Protein AF-Q5DFQ7-F1 (afdb_monomer_lite)

Sequence (200 aa):
MVFKTLPKSYRRILLFSERNITTTEPKKLKENTRSYSNYISNPLSCPDYFGLKSLVSVTDLFQARVHMGHRSVLRNDYMKPYIFGCRQGIDIIDLDQTCSLLFDALNFTAHIAYRQGIILFVYQNKQMLPLVERTAENVGEYSYCRKWEGGVFTNSSDVFHDSVRLPDLVLLLSTCNSISRPHSAVRDAAKMLIPTVGCS

Organism: Schistosoma japonicum (NCBI:txid6182)

Radius of gyration: 21.2 Å; chains: 1; bounding box: 64×46×56 Å

Secondary structure (DSSP, 8-state):
-------GGG--SS----------PPP-PPP------S----GGGSTTSS-GGGG--HHHHHHTTTTEEEEGGG--GGGGGGEEEEETTEEEE-HHHHHHHHHHHHHHHHHHHHTT--EEEE---TTTHHHHHHHHHHHT-EEE-S---TTTTTTHHHHHSS--PPPSEEEES-SB-TTSSBPHHHHHHHHTT--EEE--

InterPro domains:
  IPR001865 Small ribosomal subunit protein uS2 [PF00318] (61-162)
  IPR001865 Small ribosomal subunit protein uS2 [PR00395] (58-76)
  IPR001865 Small ribosomal subunit protein uS2 [PR00395] (89-98)
  IPR001865 Small ribosomal subunit protein uS2 [PR00395] (139-156)
  IPR001865 Small ribosomal subunit protein uS2 [PR00395] (188-199)
  IPR001865 Small ribosomal subunit protein uS2 [cd01425] (61-199)
  IPR005706 Small ribosomal subunit protein uS2, bacteria/mitochondria/plastid [PTHR12534] (40-199)
  IPR005706 Small ribosomal subunit protein uS2, bacteria/mitochondria/plastid [TIGR01011] (56-169)
  IPR018130 Small ribosomal subunit protein uS2, conserved site [PS00962] (58-69)
  IPR023591 Small ribosomal subunit protein uS2, flavodoxin-like domain superfamily [SSF52313] (59-199)

Foldseek 3Di:
DDDPDDDPPPPPPPPPPDDDDPDPDDDDDDDDDDDDDDDPPPCVVDLCSPVCLVVDDLVVCVVVVVQWAAFPVPDDPVCVVQWPQDDPRTTGGDSVVVSVLVSVLVSVVVVCVVVVFAEEEEAADPVCLVVSCVVCVVVVHHYDHHQDDPCVQVPVCVVVVDDDDDGLEYEYADQAHPVRDGRCCVVSCVVVVRYYDYDD

Structure (mmCIF, N/CA/C/O backbone):
data_AF-Q5DFQ7-F1
#
_entry.id   AF-Q5DFQ7-F1
#
loop_
_atom_site.group_PDB
_atom_site.id
_atom_site.type_symbol
_atom_site.label_atom_id
_atom_site.label_alt_id
_atom_site.label_comp_id
_atom_site.label_asym_id
_atom_site.label_entity_id
_atom_site.label_seq_id
_atom_site.pdbx_PDB_ins_code
_atom_site.Cartn_x
_atom_site.Cartn_y
_atom_site.Cartn_z
_atom_site.occupancy
_atom_site.B_iso_or_equiv
_atom_site.auth_seq_id
_atom_site.auth_comp_id
_atom_site.auth_asym_id
_atom_site.auth_atom_id
_atom_site.pdbx_PDB_model_num
ATOM 1 N N . MET A 1 1 ? 42.397 -9.994 -23.962 1.00 41.50 1 MET A N 1
ATOM 2 C CA . MET A 1 1 ? 43.260 -10.032 -22.759 1.00 41.50 1 MET A CA 1
ATOM 3 C C . MET A 1 1 ? 43.174 -8.655 -22.118 1.00 41.50 1 MET A C 1
ATOM 5 O O . MET A 1 1 ? 43.162 -7.694 -22.868 1.00 41.50 1 MET A O 1
ATOM 9 N N . VAL A 1 2 ? 43.073 -8.590 -20.785 1.00 33.75 2 VAL A N 1
ATOM 10 C CA . VAL A 1 2 ? 42.706 -7.423 -19.945 1.00 33.75 2 VAL A CA 1
ATOM 11 C C . VAL A 1 2 ? 41.195 -7.210 -19.809 1.00 33.75 2 VAL A C 1
ATOM 13 O O . VAL A 1 2 ? 40.537 -6.767 -20.732 1.00 33.75 2 VAL A O 1
ATOM 16 N N . PHE A 1 3 ? 40.671 -7.674 -18.670 1.00 25.91 3 PHE A N 1
ATOM 17 C CA . PHE A 1 3 ? 39.680 -7.054 -17.766 1.00 25.91 3 PHE A CA 1
ATOM 18 C C . PHE A 1 3 ? 39.175 -8.146 -16.804 1.00 25.91 3 PHE A C 1
ATOM 20 O O . PHE A 1 3 ? 38.016 -8.553 -16.788 1.00 25.91 3 PHE A O 1
ATOM 27 N N . LYS A 1 4 ? 40.110 -8.679 -16.006 1.00 35.38 4 LYS A N 1
ATOM 28 C CA . LYS A 1 4 ? 39.815 -9.389 -14.759 1.00 35.38 4 LYS A CA 1
ATOM 29 C C . LYS A 1 4 ? 39.925 -8.351 -13.645 1.00 35.38 4 LYS A C 1
ATOM 31 O O . LYS A 1 4 ? 41.043 -8.141 -13.205 1.00 35.38 4 LYS A O 1
ATOM 36 N N . THR A 1 5 ? 38.806 -7.732 -13.254 1.00 44.38 5 THR A N 1
ATOM 37 C CA . THR A 1 5 ? 38.516 -7.173 -11.907 1.00 44.38 5 THR A CA 1
ATOM 38 C C . THR A 1 5 ? 37.257 -6.298 -11.952 1.00 44.38 5 THR A C 1
ATOM 40 O O . THR A 1 5 ? 37.329 -5.077 -11.984 1.00 44.38 5 THR A O 1
ATOM 43 N N . LEU A 1 6 ? 36.079 -6.926 -11.914 1.00 36.81 6 LEU A N 1
ATOM 44 C CA . LEU A 1 6 ? 34.834 -6.266 -11.503 1.00 36.81 6 LEU A CA 1
ATOM 45 C C . LEU A 1 6 ? 34.060 -7.209 -10.557 1.00 36.81 6 LEU A C 1
ATOM 47 O O . LEU A 1 6 ? 34.109 -8.429 -10.756 1.00 36.81 6 LEU A O 1
ATOM 51 N N . PRO A 1 7 ? 33.412 -6.687 -9.497 1.00 36.59 7 PRO A N 1
ATOM 52 C CA . PRO A 1 7 ? 32.773 -7.494 -8.455 1.00 36.59 7 PRO A CA 1
ATOM 53 C C . PRO A 1 7 ? 31.583 -8.319 -8.978 1.00 36.59 7 PRO A C 1
ATOM 55 O O . PRO A 1 7 ? 30.886 -7.936 -9.914 1.00 36.59 7 PRO A O 1
ATOM 58 N N . LYS A 1 8 ? 31.353 -9.480 -8.344 1.00 35.38 8 LYS A N 1
ATOM 59 C CA . LYS A 1 8 ? 30.435 -10.571 -8.749 1.00 35.38 8 LYS A CA 1
ATOM 60 C C . LYS A 1 8 ? 28.936 -10.213 -8.854 1.00 35.38 8 LYS A C 1
ATOM 62 O O . LYS A 1 8 ? 28.150 -11.090 -9.196 1.00 35.38 8 LYS A O 1
ATOM 67 N N . SER A 1 9 ? 28.522 -8.976 -8.592 1.00 42.00 9 SER A N 1
ATOM 68 C CA . SER A 1 9 ? 27.110 -8.576 -8.478 1.00 42.00 9 SER A CA 1
ATOM 69 C C . SER A 1 9 ? 26.376 -8.342 -9.806 1.00 42.00 9 SER A C 1
ATOM 71 O O . SER A 1 9 ? 25.158 -8.235 -9.793 1.00 42.00 9 SER A O 1
ATOM 73 N N . TYR A 1 10 ? 27.068 -8.313 -10.950 1.00 37.38 10 TYR A N 1
ATOM 74 C CA . TYR A 1 10 ? 26.463 -7.934 -12.243 1.00 37.38 10 TYR A CA 1
ATOM 75 C C . TYR A 1 10 ? 26.401 -9.048 -13.301 1.00 37.38 10 TYR A C 1
ATOM 77 O O . TYR A 1 10 ? 26.148 -8.789 -14.474 1.00 37.38 10 TYR A O 1
ATOM 85 N N . ARG A 1 11 ? 26.620 -10.316 -12.928 1.00 31.89 11 ARG A N 1
ATOM 86 C CA . ARG A 1 11 ? 26.804 -11.409 -13.906 1.00 31.89 11 ARG A CA 1
ATOM 87 C C . ARG A 1 11 ? 25.592 -12.310 -14.158 1.00 31.89 11 ARG A C 1
ATOM 89 O O . ARG A 1 11 ? 25.765 -13.441 -14.601 1.00 31.89 11 ARG A O 1
ATOM 96 N N . ARG A 1 12 ? 24.372 -11.825 -13.925 1.00 33.41 12 ARG A N 1
ATOM 97 C CA . ARG A 1 12 ? 23.140 -12.597 -14.167 1.00 33.41 12 ARG A CA 1
ATOM 98 C C . ARG A 1 12 ? 22.101 -11.791 -14.952 1.00 33.41 12 ARG A C 1
ATOM 100 O O . ARG A 1 12 ? 20.959 -11.692 -14.543 1.00 33.41 12 ARG A O 1
ATOM 107 N N . ILE A 1 13 ? 22.520 -11.187 -16.065 1.00 36.19 13 ILE A N 1
ATOM 108 C CA . ILE A 1 13 ? 21.630 -10.419 -16.960 1.00 36.19 13 ILE A CA 1
ATOM 109 C C . ILE A 1 13 ? 21.391 -11.138 -18.307 1.00 36.19 13 ILE A C 1
ATOM 111 O O . ILE A 1 13 ? 20.498 -10.758 -19.046 1.00 36.19 13 ILE A O 1
ATOM 115 N N . LEU A 1 14 ? 22.098 -12.234 -18.625 1.00 28.64 14 LEU A N 1
ATOM 116 C CA . LEU A 1 14 ? 22.001 -12.877 -19.955 1.00 28.64 14 LEU A CA 1
ATOM 117 C C . LEU A 1 14 ? 21.742 -14.394 -19.959 1.00 28.64 14 LEU A C 1
ATOM 119 O O . LEU A 1 14 ? 21.973 -15.053 -20.965 1.00 28.64 14 LEU A O 1
ATOM 123 N N . LEU A 1 15 ? 21.234 -14.968 -18.866 1.00 29.08 15 LEU A N 1
ATOM 124 C CA . LEU A 1 15 ? 20.858 -16.391 -18.805 1.00 29.08 15 LEU A CA 1
ATOM 125 C C . LEU A 1 15 ? 19.541 -16.579 -18.035 1.00 29.08 15 LEU A C 1
ATOM 127 O O . LEU A 1 15 ? 19.488 -17.288 -17.036 1.00 29.08 15 LEU A O 1
ATOM 131 N N . PHE A 1 16 ? 18.477 -15.907 -18.479 1.00 30.91 16 PHE A N 1
ATOM 132 C CA . PHE A 1 16 ? 17.113 -16.094 -17.961 1.00 30.91 16 PHE A CA 1
ATOM 133 C C . PHE A 1 16 ? 16.174 -16.581 -19.077 1.00 30.91 16 PHE A C 1
ATOM 135 O O . PHE A 1 16 ? 15.081 -16.061 -19.274 1.00 30.91 16 PHE A O 1
ATOM 142 N N . SER A 1 17 ? 16.647 -17.550 -19.868 1.00 32.31 17 SER A N 1
ATOM 143 C CA . SER A 1 17 ? 15.879 -18.147 -20.970 1.00 32.31 17 SER A CA 1
ATOM 144 C C . SER A 1 17 ? 15.179 -19.456 -20.599 1.00 32.31 17 SER A C 1
ATOM 146 O O . SER A 1 17 ? 14.447 -19.985 -21.426 1.00 32.31 17 SER A O 1
ATOM 148 N N . GLU A 1 18 ? 15.337 -19.992 -19.387 1.00 27.50 18 GLU A N 1
ATOM 149 C CA . GLU A 1 18 ? 14.677 -21.249 -19.016 1.00 27.50 18 GLU A CA 1
ATOM 150 C C . GLU A 1 18 ? 14.055 -21.136 -17.625 1.00 27.50 18 GLU A C 1
ATOM 152 O O . GLU A 1 18 ? 14.688 -21.303 -16.583 1.00 27.50 18 GLU A O 1
ATOM 157 N N . ARG A 1 19 ? 12.771 -20.772 -17.645 1.00 31.45 19 ARG A N 1
ATOM 158 C CA . ARG A 1 19 ? 11.852 -20.827 -16.513 1.00 31.45 19 ARG A CA 1
ATOM 159 C C . ARG A 1 19 ? 11.596 -22.295 -16.173 1.00 31.45 19 ARG A C 1
ATOM 161 O O . ARG A 1 19 ? 11.070 -23.012 -17.012 1.00 31.45 19 ARG A O 1
ATOM 168 N N . ASN A 1 20 ? 11.846 -22.692 -14.929 1.00 25.83 20 ASN A N 1
ATOM 169 C CA . ASN A 1 20 ? 11.187 -23.845 -14.315 1.00 25.83 20 ASN A CA 1
ATOM 170 C C . ASN A 1 20 ? 10.359 -23.338 -13.134 1.00 25.83 20 ASN A C 1
ATOM 172 O O . ASN A 1 20 ? 10.798 -23.349 -11.988 1.00 25.83 20 ASN A O 1
ATOM 176 N N . ILE A 1 21 ? 9.161 -22.843 -13.444 1.00 33.56 21 ILE A N 1
ATOM 177 C CA . ILE A 1 21 ? 8.104 -22.661 -12.453 1.00 33.56 21 ILE A CA 1
ATOM 178 C C . ILE A 1 21 ? 7.491 -24.047 -12.275 1.00 33.56 21 ILE A C 1
ATOM 180 O O . ILE A 1 21 ? 6.835 -24.557 -13.180 1.00 33.56 21 ILE A O 1
ATOM 184 N N . THR A 1 22 ? 7.727 -24.681 -11.131 1.00 27.05 22 THR A N 1
ATOM 185 C CA . THR A 1 22 ? 6.950 -25.848 -10.711 1.00 27.05 22 THR A CA 1
ATOM 186 C C . THR A 1 22 ? 5.541 -25.372 -10.382 1.00 27.05 22 THR A C 1
ATOM 188 O O . THR A 1 22 ? 5.243 -24.992 -9.250 1.00 27.05 22 THR A O 1
ATOM 191 N N . THR A 1 23 ? 4.688 -25.323 -11.401 1.00 28.64 23 THR A N 1
ATOM 192 C CA . THR A 1 23 ? 3.248 -25.139 -11.260 1.00 28.64 23 THR A CA 1
ATOM 193 C C . THR A 1 23 ? 2.708 -26.324 -10.467 1.00 28.64 23 THR A C 1
ATOM 195 O O . THR A 1 23 ? 2.738 -27.459 -10.935 1.00 28.64 23 THR A O 1
ATOM 198 N N . THR A 1 24 ? 2.226 -26.082 -9.252 1.00 30.14 24 THR A N 1
ATOM 199 C CA . THR A 1 24 ? 1.291 -27.001 -8.607 1.00 30.14 24 THR A CA 1
ATOM 200 C C . THR A 1 24 ? 0.063 -27.093 -9.508 1.00 30.14 24 THR A C 1
ATOM 202 O O . THR A 1 24 ? -0.612 -26.094 -9.750 1.00 30.14 24 THR A O 1
ATOM 205 N N . GLU A 1 25 ? -0.177 -28.271 -10.084 1.00 26.91 25 GLU A N 1
ATOM 206 C CA . GLU A 1 25 ? -1.275 -28.469 -11.028 1.00 26.91 25 GLU A CA 1
ATOM 207 C C . GLU A 1 25 ? -2.623 -28.066 -10.402 1.00 26.91 25 GLU A C 1
ATOM 209 O O . GLU A 1 25 ? -2.941 -28.497 -9.285 1.00 26.91 25 GLU A O 1
ATOM 214 N N . PRO A 1 26 ? -3.456 -27.271 -11.096 1.00 31.09 26 PRO A N 1
ATOM 215 C CA . PRO A 1 26 ? -4.802 -26.998 -10.628 1.00 31.09 26 PRO A CA 1
ATOM 216 C C . PRO A 1 26 ? -5.633 -28.284 -10.722 1.00 31.09 26 PRO A C 1
ATOM 218 O O . PRO A 1 26 ? -5.725 -28.919 -11.774 1.00 31.09 26 PRO A O 1
ATOM 221 N N . LYS A 1 27 ? -6.264 -28.676 -9.607 1.00 33.97 27 LYS A N 1
ATOM 222 C CA . LYS A 1 27 ? -7.225 -29.789 -9.560 1.00 33.97 27 LYS A CA 1
ATOM 223 C C . LYS A 1 27 ? -8.312 -29.566 -10.621 1.00 33.97 27 LYS A C 1
ATOM 225 O O . LYS A 1 27 ? -9.062 -28.596 -10.539 1.00 33.97 27 LYS A O 1
ATOM 230 N N . LYS A 1 28 ? -8.398 -30.476 -11.599 1.00 30.25 28 LYS A N 1
ATOM 231 C CA . LYS A 1 28 ? -9.388 -30.461 -12.691 1.00 30.25 28 LYS A CA 1
ATOM 232 C C . LYS A 1 28 ? -10.821 -30.382 -12.149 1.00 30.25 28 LYS A C 1
ATOM 234 O O . LYS A 1 28 ? -11.351 -31.366 -11.632 1.00 30.25 28 LYS A O 1
ATOM 239 N N . LEU A 1 29 ? -11.464 -29.229 -12.321 1.00 37.81 29 LEU A N 1
ATOM 240 C CA . LEU A 1 29 ? -12.921 -29.106 -12.294 1.00 37.81 29 LEU A CA 1
ATOM 241 C C . LEU A 1 29 ? -13.466 -29.670 -13.613 1.00 37.81 29 LEU A C 1
ATOM 243 O O . LEU A 1 29 ? -12.958 -29.351 -14.685 1.00 37.81 29 LEU A O 1
ATOM 247 N N . LYS A 1 30 ? -14.453 -30.567 -13.519 1.00 36.59 30 LYS A N 1
ATOM 248 C CA . LYS A 1 30 ? -15.028 -31.290 -14.661 1.00 36.59 30 LYS A CA 1
ATOM 249 C C . LYS A 1 30 ? -15.626 -30.321 -15.686 1.00 36.59 30 LYS A C 1
ATOM 251 O O . LYS A 1 30 ? -16.441 -29.470 -15.341 1.00 36.59 30 LYS A O 1
ATOM 256 N N . GLU A 1 31 ? -15.218 -30.506 -16.936 1.00 40.81 31 GLU A N 1
ATOM 257 C CA . GLU A 1 31 ? -15.659 -29.764 -18.113 1.00 40.81 31 GLU A CA 1
ATOM 258 C C . GLU A 1 31 ? -17.161 -29.944 -18.351 1.00 40.81 31 GLU A C 1
ATOM 260 O O . GLU A 1 31 ? -17.652 -31.061 -18.509 1.00 40.81 31 GLU A O 1
ATOM 265 N N . ASN A 1 32 ? -17.882 -28.826 -18.418 1.00 35.09 32 ASN A N 1
ATOM 266 C CA . ASN A 1 32 ? -19.187 -28.762 -19.057 1.00 35.09 32 ASN A CA 1
ATOM 267 C C . ASN A 1 32 ? -19.034 -27.856 -20.280 1.00 35.09 32 ASN A C 1
ATOM 269 O O . ASN A 1 32 ? -19.073 -26.628 -20.187 1.00 35.09 32 ASN A O 1
ATOM 273 N N . THR A 1 33 ? -18.786 -28.481 -21.426 1.00 45.66 33 THR A N 1
ATOM 274 C CA . THR A 1 33 ? -18.570 -27.835 -22.718 1.00 45.66 33 THR A CA 1
ATOM 275 C C . THR A 1 33 ? -19.882 -27.227 -23.212 1.00 45.66 33 THR A C 1
ATOM 277 O O . THR A 1 33 ? -20.660 -27.860 -23.921 1.00 45.66 33 THR A O 1
ATOM 280 N N . ARG A 1 34 ? -20.148 -25.976 -22.830 1.00 39.16 34 ARG A N 1
ATOM 281 C CA . ARG A 1 34 ? -21.017 -25.073 -23.591 1.00 39.16 34 ARG A CA 1
ATOM 282 C C . ARG A 1 34 ? -20.118 -24.033 -24.245 1.00 39.16 34 ARG A C 1
ATOM 284 O O . ARG A 1 34 ? -19.377 -23.323 -23.579 1.00 39.16 34 ARG A O 1
ATOM 291 N N . SER A 1 35 ? -20.153 -24.029 -25.567 1.00 44.34 35 SER A N 1
ATOM 292 C CA . SER A 1 35 ? -19.466 -23.131 -26.490 1.00 44.34 35 SER A CA 1
ATOM 293 C C . SER A 1 35 ? -19.474 -21.659 -26.044 1.00 44.34 35 SER A C 1
ATOM 295 O O . SER A 1 35 ? -20.492 -20.984 -26.174 1.00 44.34 35 SER A O 1
ATOM 297 N N . TYR A 1 36 ? -18.320 -21.157 -25.597 1.00 43.31 36 TYR A N 1
ATOM 298 C CA . TYR A 1 36 ? -18.001 -19.728 -25.480 1.00 43.31 36 TYR A CA 1
ATOM 299 C C . TYR A 1 36 ? -16.682 -19.443 -26.205 1.00 43.31 36 TYR A C 1
ATOM 301 O O . TYR A 1 36 ? -15.697 -19.009 -25.617 1.00 43.31 36 TYR A O 1
ATOM 309 N N . SER A 1 37 ? -16.628 -19.703 -27.507 1.00 44.28 37 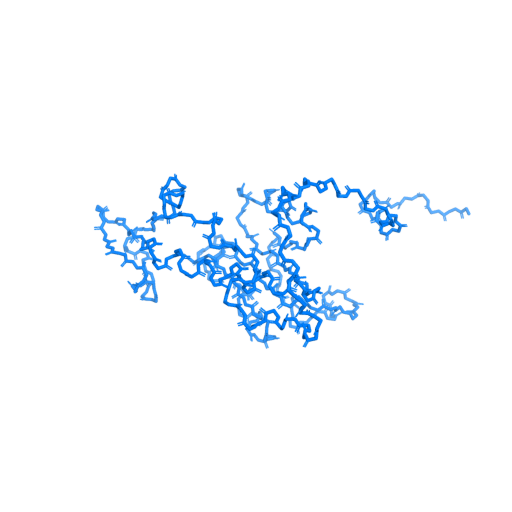SER A N 1
ATOM 310 C CA . SER A 1 37 ? -15.723 -18.916 -28.339 1.00 44.28 37 SER A CA 1
ATOM 311 C C . SER A 1 37 ? -16.353 -17.533 -28.505 1.00 44.28 37 SER A C 1
ATOM 313 O O . SER A 1 37 ? -17.507 -17.457 -28.927 1.00 44.28 37 SER A O 1
ATOM 315 N N . ASN A 1 38 ? -15.569 -16.481 -28.240 1.00 44.94 38 ASN A N 1
ATOM 316 C CA . ASN A 1 38 ? -15.751 -15.093 -28.704 1.00 44.94 38 ASN A CA 1
ATOM 317 C C . ASN A 1 38 ? -16.208 -14.062 -27.663 1.00 44.94 38 ASN A C 1
ATOM 319 O O . ASN A 1 38 ? -17.181 -13.369 -27.899 1.00 44.94 38 ASN A O 1
ATOM 323 N N . TYR A 1 39 ? -15.458 -13.903 -26.571 1.00 46.47 39 TYR A N 1
ATOM 324 C CA . TYR A 1 39 ? -14.840 -12.623 -26.194 1.00 46.47 39 TYR A CA 1
ATOM 325 C C . TYR A 1 39 ? -13.578 -12.974 -25.405 1.00 46.47 39 TYR A C 1
ATOM 327 O O . TYR A 1 39 ? -13.609 -13.854 -24.548 1.00 46.47 39 TYR A O 1
ATOM 335 N N . ILE A 1 40 ? -12.463 -12.298 -25.672 1.00 49.31 40 ILE A N 1
ATOM 336 C CA . ILE A 1 40 ? -11.423 -12.128 -24.653 1.00 49.31 40 ILE A CA 1
ATOM 337 C C . ILE A 1 40 ? -12.182 -11.571 -23.447 1.00 49.31 40 ILE A C 1
ATOM 339 O O . ILE A 1 40 ? -12.691 -10.455 -23.541 1.00 49.31 40 ILE A O 1
ATOM 343 N N . SER A 1 41 ? -12.390 -12.343 -22.378 1.00 66.69 41 SER A N 1
ATOM 344 C CA . SER A 1 41 ? -13.090 -11.817 -21.207 1.00 66.69 41 SER A CA 1
ATOM 345 C C . SER A 1 41 ? -12.251 -10.655 -20.695 1.00 66.69 41 SER A C 1
ATOM 347 O O . SER A 1 41 ? -11.149 -10.874 -20.193 1.00 66.69 41 SER A O 1
ATOM 349 N N . ASN A 1 42 ? -12.711 -9.421 -20.920 1.00 80.94 42 ASN A N 1
ATOM 350 C CA . ASN A 1 42 ? -12.010 -8.232 -20.463 1.00 80.94 42 ASN A CA 1
ATOM 351 C C . ASN A 1 42 ? -11.785 -8.412 -18.953 1.00 80.94 42 ASN A C 1
ATOM 353 O O . ASN A 1 42 ? -12.780 -8.519 -18.233 1.00 80.94 42 ASN A O 1
ATOM 357 N N . PRO A 1 43 ? -10.532 -8.473 -18.463 1.00 83.31 43 PRO A N 1
ATOM 358 C CA . PRO A 1 43 ? -10.262 -8.771 -17.057 1.00 83.31 43 PRO A CA 1
ATOM 359 C C . PRO A 1 43 ? -10.890 -7.732 -16.119 1.00 83.31 43 PRO A C 1
ATOM 361 O O . PRO A 1 43 ? -11.145 -8.031 -14.963 1.00 83.31 43 PRO A O 1
ATOM 364 N N . LEU A 1 44 ? -11.206 -6.536 -16.625 1.00 86.00 44 LEU A N 1
ATOM 365 C CA . LEU A 1 44 ? -11.888 -5.474 -15.883 1.00 86.00 44 LEU A CA 1
ATOM 366 C C . LEU A 1 44 ? -13.408 -5.670 -15.759 1.00 86.00 44 LEU A C 1
ATOM 368 O O . LEU A 1 44 ? -14.061 -4.930 -15.033 1.00 86.00 44 LEU A O 1
ATOM 372 N N . SER A 1 45 ? -13.995 -6.612 -16.501 1.00 87.94 45 SER A N 1
ATOM 373 C CA . SER A 1 45 ? -15.440 -6.864 -16.476 1.00 87.94 45 SER A CA 1
ATOM 374 C C . SER A 1 45 ? -15.879 -7.665 -15.249 1.00 87.94 45 SER A C 1
ATOM 376 O O . SER A 1 45 ? -17.072 -7.713 -14.951 1.00 87.94 45 SER A O 1
ATOM 378 N N . CYS A 1 46 ? -14.942 -8.324 -14.567 1.00 84.31 46 CYS A N 1
ATOM 379 C CA . CYS A 1 46 ? -15.197 -9.168 -13.409 1.00 84.31 46 CYS A CA 1
ATOM 380 C C . CYS A 1 46 ? -14.562 -8.516 -12.170 1.00 84.31 46 CYS A C 1
ATOM 382 O O . CYS A 1 46 ? -13.376 -8.201 -12.219 1.00 84.31 46 CYS A O 1
ATOM 384 N N . PRO A 1 47 ? -15.299 -8.329 -11.057 1.00 83.62 47 PRO A N 1
ATOM 385 C CA . PRO A 1 47 ? -14.758 -7.661 -9.870 1.00 83.62 47 PRO A CA 1
ATOM 386 C C . PRO A 1 47 ? -13.668 -8.476 -9.157 1.00 83.62 47 PRO A C 1
ATOM 388 O O . PRO A 1 47 ? -12.759 -7.892 -8.581 1.00 83.62 47 PRO A O 1
ATOM 391 N N . ASP A 1 48 ? -13.738 -9.810 -9.213 1.00 88.19 48 ASP A N 1
ATOM 392 C CA . ASP A 1 48 ? -12.724 -10.718 -8.662 1.00 88.19 48 ASP A CA 1
ATOM 393 C C . ASP A 1 48 ? -12.249 -11.697 -9.743 1.00 88.19 48 ASP A C 1
ATOM 395 O O . ASP A 1 48 ? -12.593 -12.878 -9.745 1.00 88.19 48 ASP A O 1
ATOM 399 N N . TYR A 1 49 ? -11.511 -11.182 -10.729 1.00 88.88 49 TYR A N 1
ATOM 400 C CA . TYR A 1 49 ? -11.009 -11.984 -11.851 1.00 88.88 49 TYR A CA 1
ATOM 401 C C . TYR A 1 49 ? -9.964 -13.027 -11.414 1.00 88.88 49 TYR A C 1
ATOM 403 O O . TYR A 1 49 ? -9.892 -14.114 -11.983 1.00 88.88 49 TYR A O 1
ATOM 411 N N . PHE A 1 50 ? -9.164 -12.709 -10.394 1.00 89.81 50 PHE A N 1
ATOM 412 C CA . PHE A 1 50 ? -8.054 -13.549 -9.938 1.00 89.81 50 PHE A CA 1
ATOM 413 C C . PHE A 1 50 ? -8.409 -14.454 -8.742 1.00 89.81 50 PHE A C 1
ATOM 415 O O . PHE A 1 50 ? -7.572 -15.253 -8.327 1.00 89.81 50 PHE A O 1
ATOM 422 N N . GLY A 1 51 ? -9.623 -14.351 -8.185 1.00 89.19 51 GLY A N 1
ATOM 423 C CA . GLY A 1 51 ? -10.056 -15.145 -7.028 1.00 89.19 51 GLY A CA 1
ATOM 424 C C . GLY A 1 51 ? -9.340 -14.763 -5.729 1.00 89.19 51 GLY A C 1
ATOM 425 O O . GLY A 1 51 ? -9.016 -15.627 -4.915 1.00 89.19 51 GLY A O 1
ATOM 426 N N . LEU A 1 52 ? -9.044 -13.476 -5.535 1.00 89.62 52 LEU A N 1
ATOM 427 C CA . LEU A 1 52 ? -8.226 -12.982 -4.420 1.00 89.62 52 LEU A CA 1
ATOM 428 C C . LEU A 1 52 ? -9.006 -12.918 -3.111 1.00 89.62 52 LEU A C 1
ATOM 430 O O . LEU A 1 52 ? -8.401 -12.907 -2.040 1.00 89.62 52 LEU A O 1
ATOM 434 N N . LYS A 1 53 ? -10.343 -12.906 -3.167 1.00 86.44 53 LYS A N 1
ATOM 435 C CA . LYS A 1 53 ? -11.179 -12.766 -1.970 1.00 86.44 53 LYS A CA 1
ATOM 436 C C . LYS A 1 53 ? -10.978 -13.904 -0.967 1.00 86.44 53 LYS A C 1
ATOM 438 O O . LYS A 1 53 ? -11.136 -13.693 0.228 1.00 86.44 53 LYS A O 1
ATOM 443 N N . SER A 1 54 ? -10.600 -15.097 -1.428 1.00 87.69 54 SER A N 1
ATOM 444 C CA . SER A 1 54 ? -10.311 -16.234 -0.547 1.00 87.69 54 SER A CA 1
ATOM 445 C C . SER A 1 54 ? -8.933 -16.184 0.120 1.00 87.69 54 SER A C 1
ATOM 447 O O . SER A 1 54 ? -8.675 -17.001 0.996 1.00 87.69 54 SER A O 1
ATOM 449 N N . LEU A 1 55 ? -8.036 -15.281 -0.297 1.00 89.06 55 LEU A N 1
ATOM 450 C CA . LEU A 1 55 ? -6.675 -15.196 0.251 1.00 89.06 55 LEU A CA 1
ATOM 451 C C . LEU A 1 55 ? -6.612 -14.487 1.605 1.00 89.06 55 LEU A C 1
ATOM 453 O O . LEU A 1 55 ? -5.657 -14.692 2.349 1.00 89.06 55 LEU A O 1
ATOM 457 N N . VAL A 1 56 ? -7.591 -13.631 1.904 1.00 88.06 56 VAL A N 1
ATOM 458 C CA . VAL A 1 56 ? -7.606 -12.804 3.111 1.00 88.06 56 VAL A CA 1
ATOM 459 C C . VAL A 1 56 ? -8.885 -13.076 3.887 1.00 88.06 56 VAL A C 1
ATOM 461 O O . VAL A 1 56 ? -9.986 -12.873 3.380 1.00 88.06 56 VAL A O 1
ATOM 464 N N . SER A 1 57 ? -8.732 -13.484 5.144 1.00 93.62 57 SER A N 1
ATOM 465 C CA . SER A 1 57 ? -9.822 -13.569 6.113 1.00 93.62 57 SER A CA 1
ATOM 466 C C . SER A 1 57 ? -9.604 -12.576 7.254 1.00 93.62 57 SER A C 1
ATOM 468 O O . SER A 1 57 ? -8.474 -12.344 7.693 1.00 93.62 57 SER A O 1
ATOM 470 N N . VAL A 1 58 ? -10.696 -12.038 7.804 1.00 95.12 58 VAL A N 1
ATOM 471 C CA . VAL A 1 58 ? -10.671 -11.190 9.011 1.00 95.12 58 VAL A CA 1
ATOM 472 C C . VAL A 1 58 ? -10.023 -11.931 10.186 1.00 95.12 58 VAL A C 1
ATOM 474 O O . VAL A 1 58 ? -9.285 -11.333 10.970 1.00 95.12 58 VAL A O 1
ATOM 477 N N . THR A 1 59 ? -10.229 -13.249 10.277 1.00 95.62 59 THR A N 1
ATOM 478 C CA . THR A 1 59 ? -9.597 -14.101 11.297 1.00 95.62 59 THR A CA 1
ATOM 479 C C . THR A 1 59 ? -8.077 -14.057 11.221 1.00 95.62 59 THR A C 1
ATOM 481 O O . THR A 1 59 ? -7.408 -13.992 12.251 1.00 95.62 59 THR A O 1
ATOM 484 N N . ASP A 1 60 ? -7.533 -14.042 10.008 1.00 94.94 60 ASP A N 1
ATOM 485 C CA . ASP A 1 60 ? -6.096 -14.128 9.769 1.00 94.94 60 ASP A CA 1
ATOM 486 C C . ASP A 1 60 ? -5.443 -12.775 10.063 1.00 94.94 60 ASP A C 1
ATOM 488 O O . ASP A 1 60 ? -4.412 -12.710 10.732 1.00 94.94 60 ASP A O 1
ATOM 492 N N . LEU A 1 61 ? -6.106 -11.677 9.677 1.00 95.62 61 LEU A N 1
ATOM 493 C CA . LEU A 1 61 ? -5.698 -10.314 10.040 1.00 95.62 61 LEU A CA 1
ATOM 494 C C . LEU A 1 61 ? -5.718 -10.097 11.559 1.00 95.62 61 LEU A C 1
ATOM 496 O O . LEU A 1 61 ? -4.834 -9.438 12.121 1.00 95.62 61 LEU A O 1
ATOM 500 N N . PHE A 1 62 ? -6.707 -10.675 12.243 1.00 96.56 62 PHE A N 1
ATOM 501 C CA . PHE A 1 62 ? -6.790 -10.628 13.696 1.00 96.56 62 PHE A CA 1
ATOM 502 C C . PHE A 1 62 ? -5.632 -11.394 14.352 1.00 96.56 62 PHE A C 1
ATOM 504 O O . PHE A 1 62 ? -4.959 -10.845 15.228 1.00 96.56 62 PHE A O 1
ATOM 511 N N . GLN A 1 63 ? -5.341 -12.617 13.890 1.00 96.88 63 GLN A N 1
ATOM 512 C CA . GLN A 1 63 ? -4.215 -13.429 14.372 1.00 96.88 63 GLN A CA 1
ATOM 513 C C . GLN A 1 63 ? -2.855 -12.765 14.105 1.00 96.88 63 GLN A C 1
ATOM 515 O O . GLN A 1 63 ? -1.976 -12.795 14.969 1.00 96.88 63 GLN A O 1
ATOM 520 N N . ALA A 1 64 ? -2.709 -12.094 12.960 1.00 95.94 64 ALA A N 1
ATOM 521 C CA . ALA A 1 64 ? -1.528 -11.312 12.595 1.00 95.94 64 ALA A CA 1
ATOM 522 C C . ALA A 1 64 ? -1.398 -9.978 13.359 1.00 95.94 64 ALA A C 1
ATOM 524 O O . ALA A 1 64 ? -0.410 -9.267 13.187 1.00 95.94 64 ALA A O 1
ATOM 525 N N . ARG A 1 65 ? -2.361 -9.642 14.233 1.00 96.62 65 ARG A N 1
ATOM 526 C CA . ARG A 1 65 ? -2.396 -8.414 15.051 1.00 96.62 65 ARG A CA 1
ATOM 527 C C . ARG A 1 65 ? -2.419 -7.111 14.239 1.00 96.62 65 ARG A C 1
ATOM 529 O O . ARG A 1 65 ? -1.963 -6.082 14.728 1.00 96.62 65 ARG A O 1
ATOM 536 N N . VAL A 1 66 ? -3.011 -7.129 13.043 1.00 96.44 66 VAL A N 1
ATOM 537 C CA . VAL A 1 66 ? -3.118 -5.944 12.161 1.00 96.44 66 VAL A CA 1
ATOM 538 C C . VAL A 1 66 ? -4.003 -4.845 12.765 1.00 96.44 66 VAL A C 1
ATOM 540 O O . VAL A 1 66 ? -3.806 -3.668 12.502 1.00 96.44 66 VAL A O 1
ATOM 543 N N . HIS A 1 67 ? -4.938 -5.213 13.640 1.00 96.38 67 HIS A N 1
ATOM 544 C CA . HIS A 1 67 ? -5.849 -4.284 14.314 1.00 96.38 67 HIS A CA 1
ATOM 545 C C . HIS A 1 67 ? -5.174 -3.377 15.361 1.00 96.38 67 HIS A C 1
ATOM 547 O O . HIS A 1 67 ? -5.827 -2.493 15.913 1.00 96.38 67 HIS A O 1
ATOM 553 N N . MET A 1 68 ? -3.901 -3.606 15.693 1.00 97.31 68 MET A N 1
ATOM 554 C CA . MET A 1 68 ? -3.174 -2.817 16.689 1.00 97.31 68 MET A CA 1
ATOM 555 C C . MET A 1 68 ? -2.601 -1.541 16.069 1.00 97.31 68 MET A C 1
ATOM 557 O O . MET A 1 68 ? -1.701 -1.601 15.235 1.00 97.31 68 MET A O 1
ATOM 561 N N . GLY A 1 69 ? -3.095 -0.387 16.518 1.00 95.94 69 GLY A N 1
ATOM 562 C CA . GLY A 1 69 ? -2.588 0.924 16.131 1.00 95.94 69 GLY A CA 1
ATOM 563 C C . GLY A 1 69 ? -1.546 1.496 17.097 1.00 95.94 69 GLY A C 1
ATOM 564 O O . GLY A 1 69 ? -1.036 0.839 18.009 1.00 95.94 69 GLY A O 1
ATOM 565 N N . HIS A 1 70 ? -1.237 2.776 16.899 1.00 94.94 70 HIS A N 1
ATOM 566 C CA . HIS A 1 70 ? -0.389 3.555 17.799 1.00 94.94 70 HIS A CA 1
ATOM 567 C C . HIS A 1 70 ? -1.177 4.113 18.998 1.00 94.94 70 HIS A C 1
ATOM 569 O O . HIS A 1 70 ? -2.373 3.876 19.170 1.00 94.94 70 HIS A O 1
ATOM 575 N N . ARG A 1 71 ? -0.488 4.859 19.871 1.00 96.75 71 ARG A N 1
ATOM 576 C CA . ARG A 1 71 ? -1.145 5.601 20.955 1.00 96.75 71 ARG A CA 1
ATOM 577 C C . ARG A 1 71 ? -2.055 6.680 20.373 1.00 96.75 71 ARG A C 1
ATOM 579 O O . ARG A 1 71 ? -1.628 7.389 19.465 1.00 96.75 71 ARG A O 1
ATOM 586 N N . SER A 1 72 ? -3.215 6.896 20.989 1.00 95.31 72 SER A N 1
ATOM 587 C CA . SER A 1 72 ? -4.217 7.881 20.545 1.00 95.31 72 SER A CA 1
ATOM 588 C C . SER A 1 72 ? -3.692 9.321 20.448 1.00 95.31 72 SER A C 1
ATOM 590 O O . SER A 1 72 ? -4.225 10.136 19.699 1.00 95.31 72 SER A O 1
ATOM 592 N N . VAL A 1 73 ? -2.621 9.641 21.183 1.00 94.94 73 VAL A N 1
ATOM 593 C CA . VAL A 1 73 ? -1.927 10.942 21.149 1.00 94.94 73 VAL A CA 1
ATOM 594 C C . VAL A 1 73 ? -1.167 11.161 19.836 1.00 94.94 73 VAL A C 1
ATOM 596 O O . VAL A 1 73 ? -1.006 12.293 19.398 1.00 94.94 73 VAL A O 1
ATOM 599 N N . LEU A 1 74 ? -0.698 10.085 19.202 1.00 93.94 74 LEU A N 1
ATOM 600 C CA . LEU A 1 74 ? 0.028 10.118 17.927 1.00 93.94 74 LEU A CA 1
ATOM 601 C C . LEU A 1 74 ? -0.909 9.941 16.725 1.00 93.94 74 LEU A C 1
ATOM 603 O O . LEU A 1 74 ? -0.445 9.797 15.594 1.00 93.94 74 LEU A O 1
ATOM 607 N N . ARG A 1 75 ? -2.222 9.911 16.966 1.00 93.94 75 ARG A N 1
ATOM 608 C CA . ARG A 1 75 ? -3.227 9.684 15.936 1.00 93.94 75 ARG A CA 1
ATOM 609 C C . ARG A 1 75 ? -3.238 10.830 14.930 1.00 93.94 75 ARG A C 1
ATOM 611 O O . ARG A 1 75 ? -3.338 11.996 15.300 1.00 93.94 75 ARG A O 1
ATOM 618 N N . ASN A 1 76 ? -3.225 10.472 13.651 1.00 94.06 76 ASN A N 1
ATOM 619 C CA . ASN A 1 76 ? -3.484 11.404 12.563 1.00 94.06 76 ASN A CA 1
ATOM 620 C C . ASN A 1 76 ? -5.002 11.599 12.387 1.00 94.06 76 ASN A C 1
ATOM 622 O O . ASN A 1 76 ? -5.757 10.626 12.389 1.00 94.06 76 ASN A O 1
ATOM 626 N N . ASP A 1 77 ? -5.455 12.837 12.193 1.00 95.69 77 ASP A N 1
ATOM 627 C CA . ASP A 1 77 ? -6.872 13.157 11.994 1.00 95.69 77 ASP A CA 1
ATOM 628 C C . ASP A 1 77 ? -7.473 12.450 10.772 1.00 95.69 77 ASP A C 1
ATOM 630 O O . ASP A 1 77 ? -8.625 12.021 10.826 1.00 95.69 77 ASP A O 1
ATOM 634 N N . TYR A 1 78 ? -6.676 12.240 9.720 1.00 95.81 78 TYR A N 1
ATOM 635 C CA . TYR A 1 78 ? -7.093 11.501 8.523 1.00 95.81 78 TYR A CA 1
ATOM 636 C C . TYR A 1 78 ? -7.315 10.001 8.768 1.00 95.81 78 TYR A C 1
ATOM 638 O O . TYR A 1 78 ? -7.979 9.350 7.968 1.00 95.81 78 TYR A O 1
ATOM 646 N N . MET A 1 79 ? -6.802 9.452 9.876 1.00 95.94 79 MET A N 1
ATOM 647 C CA . MET A 1 79 ? -6.982 8.041 10.238 1.00 95.94 79 MET A CA 1
ATOM 648 C C . MET A 1 79 ? -8.224 7.784 11.094 1.00 95.94 79 MET A C 1
ATOM 650 O O . MET A 1 79 ? -8.611 6.632 11.262 1.00 95.94 79 MET A O 1
ATOM 654 N N . LYS A 1 80 ? -8.890 8.831 11.601 1.00 95.50 80 LYS A N 1
ATOM 655 C CA . LYS A 1 80 ? -10.115 8.709 12.410 1.00 95.50 80 LYS A CA 1
ATOM 656 C C . LYS A 1 80 ? -11.196 7.784 11.818 1.00 95.50 80 LYS A C 1
ATOM 658 O O . LYS A 1 80 ? -11.719 7.001 12.604 1.00 95.50 80 LY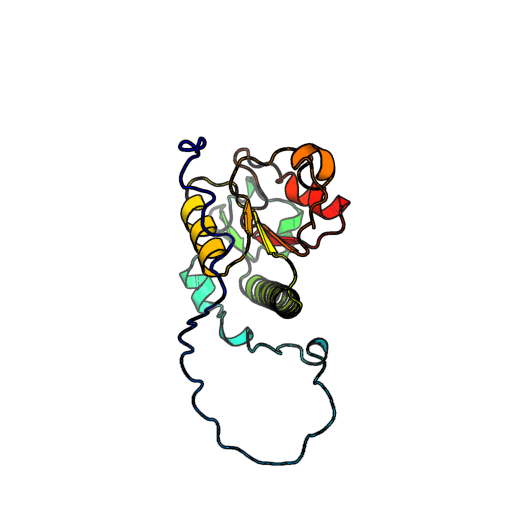S A O 1
ATOM 663 N N . PRO A 1 81 ? -11.544 7.825 10.513 1.00 96.62 81 PRO A N 1
ATOM 664 C CA . PRO A 1 81 ? -12.606 6.967 9.973 1.00 96.62 81 PRO A CA 1
ATOM 665 C C . PRO A 1 81 ? -12.248 5.472 9.934 1.00 96.62 81 PRO A C 1
ATOM 667 O O . PRO A 1 81 ? -13.145 4.635 9.969 1.00 96.62 81 PRO A O 1
ATOM 670 N N . TYR A 1 82 ? -10.956 5.134 9.905 1.00 96.88 82 TYR A N 1
ATOM 671 C CA . TYR A 1 82 ? -10.472 3.749 9.856 1.00 96.88 82 TYR A CA 1
ATOM 672 C C . TYR A 1 82 ? -10.246 3.142 11.252 1.00 96.88 82 TYR A C 1
ATOM 674 O O . TYR A 1 82 ? -9.879 1.974 11.382 1.00 96.88 82 TYR A O 1
ATOM 682 N N . ILE A 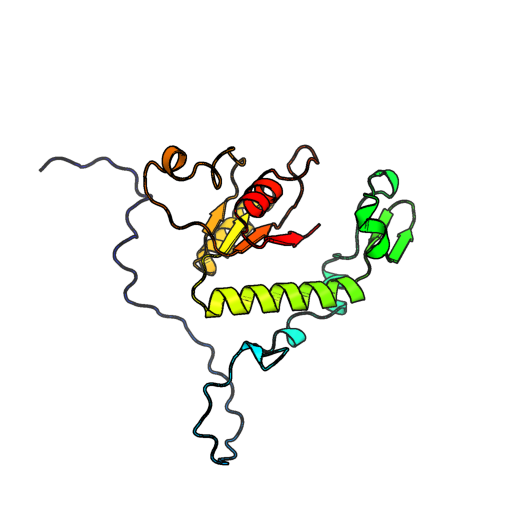1 83 ? -10.426 3.934 12.313 1.00 97.12 83 ILE A N 1
ATOM 683 C CA . ILE A 1 83 ? -10.239 3.508 13.701 1.00 97.12 83 ILE A CA 1
ATOM 684 C C . ILE A 1 83 ? -11.591 3.083 14.270 1.00 97.12 83 ILE A C 1
ATOM 686 O O . ILE A 1 83 ? -12.521 3.881 14.347 1.00 97.12 83 ILE A O 1
ATOM 690 N N . PHE A 1 84 ? -11.667 1.838 14.734 1.00 96.88 84 PHE A N 1
ATOM 691 C CA . PHE A 1 84 ? -12.844 1.278 15.392 1.00 96.88 84 PHE A CA 1
ATOM 692 C C . PHE A 1 84 ? -13.082 1.906 16.774 1.00 96.88 84 PHE A C 1
ATOM 694 O O . PHE A 1 84 ? -14.208 2.211 17.159 1.00 96.88 84 PHE A O 1
ATOM 701 N N . GLY A 1 85 ? -12.010 2.118 17.540 1.00 96.44 85 GLY A N 1
ATOM 702 C CA . GLY A 1 85 ? -12.080 2.710 18.875 1.00 96.44 85 GLY A CA 1
ATOM 703 C C . GLY A 1 85 ? -10.718 2.763 19.557 1.00 96.44 85 GLY A C 1
ATOM 704 O O . GLY A 1 85 ? -9.700 2.450 18.948 1.00 96.44 85 GLY A O 1
ATOM 705 N N . CYS A 1 86 ? -10.684 3.142 20.834 1.00 97.00 86 CYS A N 1
ATOM 706 C CA . CYS A 1 86 ? -9.457 3.145 21.628 1.00 97.00 86 CYS A CA 1
ATOM 707 C C . CYS A 1 86 ? -9.628 2.338 22.921 1.00 97.00 86 CYS A C 1
ATOM 709 O O . CYS A 1 86 ? -10.653 2.412 23.601 1.00 97.00 86 CYS A O 1
ATOM 711 N N . ARG A 1 87 ? -8.605 1.559 23.282 1.00 96.81 87 ARG A N 1
ATOM 712 C CA . ARG A 1 87 ? -8.561 0.766 24.517 1.00 96.81 87 ARG A CA 1
ATOM 713 C C . ARG A 1 87 ? -7.259 1.055 25.243 1.00 96.81 87 ARG A C 1
ATOM 715 O O . ARG A 1 87 ? -6.186 0.866 24.686 1.00 96.81 87 ARG A O 1
ATOM 722 N N . GLN A 1 88 ? -7.351 1.516 26.492 1.00 96.25 88 GLN A N 1
ATOM 723 C CA . GLN A 1 88 ? -6.177 1.854 27.316 1.00 96.25 88 GLN A CA 1
ATOM 724 C C . GLN A 1 88 ? -5.202 2.832 26.618 1.00 96.25 88 GLN A C 1
ATOM 726 O O . GLN A 1 88 ? -3.989 2.746 26.781 1.00 96.25 88 GLN A O 1
ATOM 731 N N . GLY A 1 89 ? -5.734 3.761 25.815 1.00 95.12 89 GLY A N 1
ATOM 732 C CA . GLY A 1 89 ? -4.938 4.748 25.077 1.00 95.12 89 GLY A CA 1
ATOM 733 C C . GLY A 1 89 ? -4.240 4.224 23.815 1.00 95.12 89 GLY A C 1
ATOM 734 O O . GLY A 1 89 ? -3.469 4.972 23.216 1.00 95.12 89 GLY A O 1
ATOM 735 N N . ILE A 1 90 ? -4.498 2.979 23.404 1.00 97.25 90 ILE A N 1
ATOM 736 C CA . ILE A 1 90 ? -4.067 2.410 22.119 1.00 97.25 90 ILE A CA 1
ATOM 737 C C . ILE A 1 90 ? -5.263 2.402 21.168 1.00 97.25 90 ILE A C 1
ATOM 739 O O . ILE A 1 90 ? -6.355 1.970 21.550 1.00 97.25 90 ILE A O 1
ATOM 743 N N . ASP A 1 91 ? -5.058 2.884 19.947 1.00 97.31 91 ASP A N 1
ATOM 744 C CA . ASP A 1 91 ? -6.085 2.865 18.910 1.00 97.31 91 ASP A CA 1
ATOM 745 C C . ASP A 1 91 ? -6.218 1.459 18.307 1.00 97.31 91 ASP A C 1
ATOM 747 O O . ASP A 1 91 ? -5.233 0.745 18.109 1.00 97.31 91 ASP A O 1
ATOM 751 N N . ILE A 1 92 ? -7.456 1.060 18.025 1.00 97.69 92 ILE A N 1
ATOM 752 C CA . ILE A 1 92 ? -7.813 -0.213 17.400 1.00 97.69 92 ILE A CA 1
ATOM 753 C C . ILE A 1 92 ? -8.345 0.086 16.000 1.00 97.69 92 ILE A C 1
ATOM 755 O O . ILE A 1 92 ? -9.296 0.852 15.852 1.00 97.69 92 ILE A O 1
ATOM 759 N N . ILE A 1 93 ? -7.732 -0.517 14.986 1.00 97.88 93 ILE A N 1
ATOM 760 C CA . ILE A 1 93 ? -8.098 -0.356 13.573 1.00 97.88 93 ILE A CA 1
ATOM 761 C C . ILE A 1 93 ? -9.280 -1.274 13.235 1.00 97.88 93 ILE A C 1
ATOM 763 O O . ILE A 1 93 ? -9.347 -2.409 13.713 1.00 97.88 93 ILE A O 1
ATOM 767 N N . ASP A 1 94 ? -10.203 -0.783 12.409 1.00 97.50 94 ASP A N 1
ATOM 768 C CA . ASP A 1 94 ? -11.339 -1.555 11.905 1.00 97.50 94 ASP A CA 1
ATOM 769 C C . ASP A 1 94 ? -10.887 -2.572 10.837 1.00 97.50 94 ASP A C 1
ATOM 771 O O . ASP A 1 94 ? -10.416 -2.213 9.751 1.00 97.50 94 ASP A O 1
ATOM 775 N N . LEU A 1 95 ? -11.008 -3.865 11.153 1.00 96.81 95 LEU A N 1
ATOM 776 C CA . LEU A 1 95 ? -10.576 -4.948 10.268 1.00 96.81 95 LEU A CA 1
ATOM 777 C C . LEU A 1 95 ? -11.524 -5.189 9.092 1.00 96.81 95 LEU A C 1
ATOM 779 O O . LEU A 1 95 ? -11.054 -5.659 8.058 1.00 96.81 95 LEU A O 1
ATOM 783 N N . ASP A 1 96 ? -12.809 -4.854 9.205 1.00 95.88 96 ASP A N 1
ATOM 784 C CA . ASP A 1 96 ? -13.768 -5.071 8.115 1.00 95.88 96 ASP A CA 1
ATOM 785 C C . ASP A 1 96 ? -13.482 -4.094 6.965 1.00 95.88 96 ASP A C 1
ATOM 787 O O . ASP A 1 96 ? -13.403 -4.478 5.788 1.00 95.88 96 ASP A O 1
ATOM 791 N N . GLN A 1 97 ? -13.206 -2.835 7.321 1.00 95.69 97 GLN A N 1
ATOM 792 C CA . GLN A 1 97 ? -12.716 -1.823 6.384 1.00 95.69 97 GLN A CA 1
ATOM 793 C C . GLN A 1 97 ? -11.347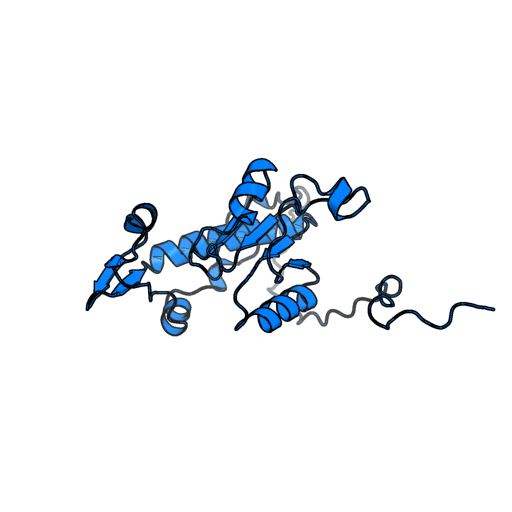 -2.210 5.812 1.00 95.69 97 GLN A C 1
ATOM 795 O O . GLN A 1 97 ? -11.149 -2.166 4.598 1.00 95.69 97 GLN A O 1
ATOM 800 N N . THR A 1 98 ? -10.418 -2.647 6.669 1.00 96.38 98 THR A N 1
ATOM 801 C CA . THR A 1 98 ? -9.071 -3.064 6.244 1.00 96.38 98 THR A CA 1
ATOM 802 C C . THR A 1 98 ? -9.130 -4.221 5.249 1.00 96.38 98 THR A C 1
ATOM 804 O O . THR A 1 98 ? -8.420 -4.200 4.248 1.00 96.38 98 THR A O 1
ATOM 807 N N . CYS A 1 99 ? -9.992 -5.213 5.480 1.00 95.12 99 CYS A N 1
ATOM 808 C CA . CYS A 1 99 ? -10.153 -6.361 4.592 1.00 95.12 99 CYS A CA 1
ATOM 809 C C . CYS A 1 99 ? -10.671 -5.941 3.209 1.00 95.12 99 CYS A C 1
ATOM 811 O O . CYS A 1 99 ? -10.179 -6.434 2.193 1.00 95.12 99 CYS A O 1
ATOM 813 N N . SER A 1 100 ? -11.628 -5.010 3.167 1.00 94.31 100 SER A N 1
ATOM 814 C CA . SER A 1 100 ? -12.189 -4.489 1.915 1.00 94.31 100 SER A CA 1
ATOM 815 C C . SER A 1 100 ? -11.145 -3.695 1.120 1.00 94.31 100 SER A C 1
ATOM 817 O O . SER A 1 100 ? -10.915 -3.974 -0.054 1.00 94.31 100 SER A O 1
ATOM 819 N N . LEU A 1 101 ? -10.431 -2.779 1.782 1.00 95.56 101 LEU A N 1
ATOM 820 C CA . LEU A 1 101 ? -9.373 -1.975 1.159 1.00 95.56 101 LEU A CA 1
ATOM 821 C C . LEU A 1 101 ? -8.178 -2.824 0.709 1.00 95.56 101 LEU A C 1
ATOM 823 O O . LEU A 1 101 ? -7.577 -2.558 -0.332 1.00 95.56 101 LEU A O 1
ATOM 827 N N . LEU A 1 102 ? -7.831 -3.860 1.476 1.00 95.38 102 LEU A N 1
ATOM 828 C CA . LEU A 1 102 ? -6.766 -4.790 1.116 1.00 95.38 102 LEU A CA 1
ATOM 829 C C . LEU A 1 102 ? -7.139 -5.609 -0.123 1.00 95.38 102 LEU A C 1
ATOM 831 O O . LEU A 1 102 ? -6.288 -5.820 -0.983 1.00 95.38 102 LEU A O 1
ATOM 835 N N . PHE A 1 103 ? -8.398 -6.035 -0.247 1.00 94.25 103 PHE A N 1
ATOM 836 C CA . PHE A 1 103 ? -8.879 -6.707 -1.453 1.00 94.25 103 PHE A CA 1
ATOM 837 C C . PHE A 1 103 ? -8.749 -5.804 -2.688 1.00 94.25 103 PHE A C 1
ATOM 839 O O . PHE A 1 103 ? -8.180 -6.235 -3.692 1.00 94.25 103 PHE A O 1
ATOM 846 N N . ASP A 1 104 ? -9.177 -4.543 -2.598 1.00 94.12 104 ASP A N 1
ATOM 847 C CA . ASP A 1 104 ? -9.061 -3.584 -3.704 1.00 94.12 104 ASP A CA 1
ATOM 848 C C . ASP A 1 104 ? -7.595 -3.332 -4.092 1.00 94.12 104 ASP A C 1
ATOM 850 O O . ASP A 1 104 ? -7.240 -3.338 -5.274 1.00 94.12 104 ASP A O 1
ATOM 854 N N . ALA A 1 105 ? -6.718 -3.183 -3.096 1.00 96.19 105 ALA A N 1
ATOM 855 C CA . ALA A 1 105 ? -5.280 -3.025 -3.289 1.00 96.19 105 ALA A CA 1
ATOM 856 C C . ALA A 1 105 ? -4.638 -4.240 -3.985 1.00 96.19 105 ALA A C 1
ATOM 858 O O . ALA A 1 105 ? -3.840 -4.078 -4.918 1.00 96.19 105 ALA A O 1
ATOM 859 N N . LEU A 1 106 ? -4.990 -5.457 -3.559 1.00 95.25 106 LEU A N 1
ATOM 860 C CA . LEU A 1 106 ? -4.506 -6.700 -4.162 1.00 95.25 106 LEU A CA 1
ATOM 861 C C . LEU A 1 106 ? -5.012 -6.851 -5.597 1.00 95.25 106 LEU A C 1
ATOM 863 O O . LEU A 1 106 ? -4.229 -7.188 -6.484 1.00 95.25 106 LEU A O 1
ATOM 867 N N . ASN A 1 107 ? -6.288 -6.552 -5.841 1.00 94.44 107 ASN A N 1
ATOM 868 C CA . ASN A 1 107 ? -6.886 -6.629 -7.168 1.00 94.44 107 ASN A CA 1
ATOM 869 C C . ASN A 1 107 ? -6.223 -5.646 -8.144 1.00 94.44 107 ASN A C 1
ATOM 871 O O . ASN A 1 107 ? -5.829 -6.017 -9.251 1.00 94.44 107 ASN A O 1
ATOM 875 N N . PHE A 1 108 ? -6.004 -4.404 -7.705 1.00 95.94 108 PHE A N 1
ATOM 876 C CA . PHE A 1 108 ? -5.293 -3.397 -8.490 1.00 95.94 108 PHE A CA 1
ATOM 877 C C . PHE A 1 108 ? -3.861 -3.836 -8.830 1.00 95.94 108 PHE A C 1
ATOM 879 O O . PHE A 1 108 ? -3.444 -3.784 -9.990 1.00 95.94 108 PHE A O 1
ATOM 886 N N . THR A 1 109 ? -3.133 -4.342 -7.833 1.00 95.94 109 THR A N 1
ATOM 887 C CA . THR A 1 109 ? -1.763 -4.848 -8.002 1.00 95.94 109 THR A CA 1
ATOM 888 C C . THR A 1 109 ? -1.720 -6.027 -8.979 1.00 95.94 109 THR A C 1
ATOM 890 O O . THR A 1 109 ? -0.880 -6.053 -9.879 1.00 95.94 109 THR A O 1
ATOM 893 N N . ALA A 1 110 ? -2.662 -6.968 -8.870 1.00 94.69 110 ALA A N 1
ATOM 894 C CA . ALA A 1 110 ? -2.762 -8.119 -9.763 1.00 94.69 110 ALA A CA 1
ATOM 895 C C . ALA A 1 110 ? -3.048 -7.706 -11.215 1.00 94.69 110 ALA A C 1
ATOM 897 O O . ALA A 1 110 ? -2.450 -8.251 -12.144 1.00 94.69 110 ALA A O 1
ATOM 898 N N . HIS A 1 111 ? -3.896 -6.697 -11.437 1.00 94.56 111 HIS A N 1
ATOM 899 C CA . HIS A 1 111 ? -4.137 -6.162 -12.778 1.00 94.56 111 HIS A CA 1
ATOM 900 C C . HIS A 1 111 ? -2.903 -5.490 -13.393 1.00 94.56 111 HIS A C 1
ATOM 902 O O . HIS A 1 111 ? -2.702 -5.596 -14.604 1.00 94.56 111 HIS A O 1
ATOM 908 N N . ILE A 1 112 ? -2.073 -4.818 -12.593 1.00 95.69 112 ILE A N 1
ATOM 909 C CA . ILE A 1 112 ? -0.819 -4.217 -13.072 1.00 95.69 112 ILE A CA 1
ATOM 910 C C . ILE A 1 112 ? 0.198 -5.301 -13.425 1.00 95.69 112 ILE A C 1
ATOM 912 O O . ILE A 1 112 ? 0.769 -5.262 -14.517 1.00 95.69 112 ILE A O 1
ATOM 916 N N . ALA A 1 113 ? 0.340 -6.317 -12.571 1.00 94.81 113 ALA A N 1
ATOM 917 C CA . ALA A 1 113 ? 1.181 -7.477 -12.851 1.00 94.81 113 ALA A CA 1
ATOM 918 C C . ALA A 1 113 ? 0.728 -8.211 -14.128 1.00 94.81 113 ALA A C 1
ATOM 920 O O . ALA A 1 113 ? 1.543 -8.533 -14.992 1.00 94.81 113 ALA A O 1
ATOM 921 N N . TYR A 1 114 ? -0.586 -8.393 -14.318 1.00 93.88 114 TYR A N 1
ATOM 922 C CA . TYR A 1 114 ? -1.162 -8.990 -15.532 1.00 93.88 114 TYR A CA 1
ATOM 923 C C . TYR A 1 114 ? -0.804 -8.209 -16.808 1.00 93.88 114 TYR A C 1
ATOM 925 O O . TYR A 1 114 ? -0.627 -8.797 -17.873 1.00 93.88 114 TYR A O 1
ATOM 933 N N . ARG A 1 115 ? -0.664 -6.882 -16.705 1.00 93.94 115 ARG A N 1
ATOM 934 C CA . ARG A 1 115 ? -0.278 -5.989 -17.809 1.00 93.94 115 ARG A CA 1
ATOM 935 C C . ARG A 1 115 ? 1.234 -5.847 -17.995 1.00 93.94 115 ARG A C 1
ATOM 937 O O . ARG A 1 115 ? 1.646 -5.028 -18.811 1.00 93.94 115 ARG A O 1
ATOM 944 N N . GLN A 1 116 ? 2.049 -6.621 -17.273 1.00 94.56 116 GLN A N 1
ATOM 945 C CA . GLN A 1 116 ? 3.514 -6.515 -17.298 1.00 94.56 116 GLN A CA 1
ATOM 946 C C . GLN A 1 116 ? 4.004 -5.110 -16.898 1.00 94.56 116 GLN A C 1
ATOM 948 O O . GLN A 1 116 ? 4.961 -4.572 -17.468 1.00 94.56 116 GLN A O 1
ATOM 953 N N . GLY A 1 117 ? 3.296 -4.489 -15.950 1.00 94.88 117 GLY A N 1
ATOM 954 C CA . GLY A 1 117 ? 3.716 -3.234 -15.345 1.00 94.88 117 GLY A CA 1
ATOM 955 C C . GLY A 1 117 ? 4.834 -3.450 -14.330 1.00 94.88 117 GLY A C 1
ATOM 956 O O . GLY A 1 117 ? 4.917 -4.508 -13.715 1.00 94.88 117 GLY A O 1
ATOM 957 N N . ILE A 1 118 ? 5.688 -2.444 -14.159 1.00 96.38 118 ILE A N 1
ATOM 958 C CA . ILE A 1 118 ? 6.804 -2.504 -13.206 1.00 96.38 118 ILE A CA 1
ATOM 959 C C . ILE A 1 118 ? 6.296 -2.159 -11.805 1.00 96.38 118 ILE A C 1
ATOM 961 O O . ILE A 1 118 ? 5.774 -1.057 -11.600 1.00 96.38 118 ILE A O 1
ATOM 965 N N . ILE A 1 119 ? 6.498 -3.057 -10.837 1.00 97.19 119 ILE A N 1
ATOM 966 C CA . ILE A 1 119 ? 6.119 -2.838 -9.440 1.00 97.19 119 ILE A CA 1
ATOM 967 C C . ILE A 1 119 ? 7.374 -2.557 -8.607 1.00 97.19 119 ILE A C 1
ATOM 969 O O . ILE A 1 119 ? 8.344 -3.315 -8.620 1.00 97.19 119 ILE A O 1
ATOM 973 N N . LEU A 1 120 ? 7.351 -1.456 -7.852 1.00 96.75 120 LEU A N 1
ATOM 974 C CA . LEU A 1 120 ? 8.433 -1.079 -6.946 1.00 96.75 120 LEU A CA 1
ATOM 975 C C . LEU A 1 120 ? 8.001 -1.187 -5.482 1.00 96.75 120 LEU A C 1
ATOM 977 O O . LEU A 1 120 ? 7.185 -0.398 -5.007 1.00 96.75 120 LEU A O 1
ATOM 981 N N . PHE A 1 121 ? 8.620 -2.101 -4.740 1.00 96.56 121 PHE A N 1
ATOM 982 C CA . PHE A 1 121 ? 8.494 -2.193 -3.287 1.00 96.56 121 PHE A CA 1
ATOM 983 C C . PHE A 1 121 ? 9.366 -1.139 -2.605 1.00 96.56 121 PHE A C 1
ATOM 985 O O . PHE A 1 121 ? 10.579 -1.120 -2.787 1.00 96.56 121 PHE A O 1
ATOM 992 N N . VAL A 1 122 ? 8.778 -0.283 -1.776 1.00 94.50 122 VAL A N 1
ATOM 993 C CA . VAL A 1 122 ? 9.490 0.755 -1.023 1.00 94.50 122 VAL A CA 1
ATOM 994 C C . VAL A 1 122 ? 9.311 0.520 0.470 1.00 94.50 122 VAL A C 1
ATOM 996 O O . VAL A 1 122 ? 8.191 0.445 0.984 1.00 94.50 122 VAL A O 1
ATOM 999 N N . TYR A 1 123 ? 10.432 0.416 1.185 1.00 94.06 123 TYR A N 1
ATOM 1000 C CA . TYR A 1 123 ? 10.420 0.213 2.631 1.00 94.06 123 TYR A CA 1
ATOM 1001 C C . TYR A 1 123 ? 11.704 0.698 3.299 1.00 94.06 123 TYR A C 1
ATOM 1003 O O . TYR A 1 123 ? 12.790 0.330 2.881 1.00 94.06 123 TYR A O 1
ATOM 1011 N N . GLN A 1 124 ? 11.604 1.483 4.374 1.00 89.81 124 GLN A N 1
ATOM 1012 C CA . GLN A 1 124 ? 12.784 2.100 5.000 1.00 89.81 124 GLN A CA 1
ATOM 1013 C C . GLN A 1 124 ? 13.164 1.503 6.368 1.00 89.81 124 GLN A C 1
ATOM 1015 O O . GLN A 1 124 ? 14.227 1.817 6.912 1.00 89.81 124 GLN A O 1
ATOM 1020 N N . ASN A 1 125 ? 12.324 0.659 6.974 1.00 89.12 125 ASN A N 1
ATOM 1021 C CA . ASN A 1 125 ? 12.643 0.106 8.290 1.00 89.12 125 ASN A CA 1
ATOM 1022 C C . ASN A 1 125 ? 13.669 -1.035 8.167 1.00 89.12 125 ASN A C 1
ATOM 1024 O O . ASN A 1 125 ? 13.460 -2.038 7.489 1.00 89.12 125 ASN A O 1
ATOM 1028 N N . LYS A 1 126 ? 14.784 -0.883 8.887 1.00 89.19 126 LYS A N 1
ATOM 1029 C CA . LYS A 1 126 ? 15.921 -1.811 8.871 1.00 89.19 126 LYS A CA 1
ATOM 1030 C C . LYS A 1 126 ? 15.569 -3.215 9.371 1.00 89.19 126 LYS A C 1
ATOM 1032 O O . LYS A 1 126 ? 16.241 -4.161 8.983 1.00 89.19 126 LYS A O 1
ATOM 1037 N N . GLN A 1 127 ? 14.545 -3.356 10.217 1.00 90.69 127 GLN A N 1
ATOM 1038 C CA . GLN A 1 127 ? 14.180 -4.640 10.825 1.00 90.69 127 GLN A CA 1
ATOM 1039 C C . GLN A 1 127 ? 13.658 -5.653 9.797 1.00 90.69 127 GLN A C 1
ATOM 1041 O O . GLN A 1 127 ? 14.065 -6.809 9.828 1.00 90.69 127 GLN A O 1
ATOM 1046 N N . MET A 1 128 ? 12.797 -5.214 8.872 1.00 90.38 128 MET A N 1
ATOM 1047 C CA . MET A 1 128 ? 12.178 -6.088 7.861 1.00 90.38 128 MET A CA 1
ATOM 1048 C C . MET A 1 128 ? 12.764 -5.901 6.456 1.00 90.38 128 MET A C 1
ATOM 1050 O O . MET A 1 128 ? 12.312 -6.536 5.512 1.00 90.38 128 MET A O 1
ATOM 1054 N N . LEU A 1 129 ? 13.803 -5.076 6.307 1.00 92.25 129 LEU A N 1
ATOM 1055 C CA . LEU A 1 129 ? 14.484 -4.837 5.034 1.00 92.25 129 LEU A CA 1
ATOM 1056 C C . LEU A 1 129 ? 14.862 -6.126 4.272 1.00 92.25 129 LEU A C 1
ATOM 1058 O O . LEU A 1 129 ? 14.421 -6.269 3.133 1.00 92.25 129 LEU A O 1
ATOM 1062 N N . PRO A 1 130 ? 15.589 -7.101 4.863 1.00 94.25 130 PRO A N 1
ATOM 1063 C CA . PRO A 1 130 ? 15.990 -8.300 4.122 1.00 94.25 130 PRO A CA 1
ATOM 1064 C C . PRO A 1 130 ? 14.800 -9.182 3.727 1.00 94.25 130 PRO A C 1
ATOM 1066 O O . PRO A 1 130 ? 14.898 -9.954 2.777 1.00 94.25 130 PRO A O 1
ATOM 1069 N N . LEU A 1 131 ? 13.676 -9.091 4.445 1.00 95.56 131 LEU A N 1
ATOM 1070 C CA . LEU A 1 131 ? 12.454 -9.814 4.100 1.00 95.56 131 LEU A CA 1
ATOM 1071 C C . LEU A 1 131 ? 11.810 -9.224 2.842 1.00 95.56 131 LEU A C 1
ATOM 1073 O O . LEU A 1 131 ? 11.390 -9.975 1.963 1.00 95.56 131 LEU A O 1
ATOM 1077 N N . VAL A 1 132 ? 11.765 -7.894 2.746 1.00 95.44 132 VAL A N 1
ATOM 1078 C CA . VAL A 1 132 ? 11.191 -7.188 1.593 1.00 95.44 132 VAL A CA 1
ATOM 1079 C C . VAL A 1 132 ? 12.040 -7.417 0.347 1.00 95.44 132 VAL A C 1
ATOM 1081 O O . VAL A 1 132 ? 11.492 -7.786 -0.686 1.00 95.44 132 VAL A O 1
ATOM 1084 N N . GLU A 1 133 ? 13.366 -7.292 0.457 1.00 95.31 133 GLU A N 1
ATOM 1085 C CA . GLU A 1 133 ? 14.283 -7.534 -0.667 1.00 95.31 133 GLU A CA 1
ATOM 1086 C C . GLU A 1 133 ? 14.171 -8.974 -1.191 1.00 95.31 133 GLU A C 1
ATOM 1088 O O . GLU A 1 133 ? 14.025 -9.183 -2.392 1.00 95.31 133 GLU A O 1
ATOM 1093 N N . ARG A 1 134 ? 14.140 -9.973 -0.295 1.00 96.81 134 ARG A N 1
ATOM 1094 C CA . ARG A 1 134 ? 13.940 -11.380 -0.688 1.00 96.81 134 ARG A CA 1
ATOM 1095 C C . ARG A 1 134 ? 12.578 -11.618 -1.329 1.00 96.81 134 ARG A C 1
ATOM 1097 O O . ARG A 1 134 ? 12.479 -12.389 -2.274 1.00 96.81 134 ARG A O 1
ATOM 1104 N N . THR A 1 135 ? 11.524 -10.990 -0.812 1.00 95.75 135 THR A N 1
ATOM 1105 C CA . THR A 1 135 ? 10.175 -11.128 -1.380 1.00 95.75 135 THR A CA 1
ATOM 1106 C C . THR A 1 135 ? 10.118 -10.552 -2.790 1.00 95.75 135 THR A C 1
ATOM 1108 O O . THR A 1 135 ? 9.598 -11.209 -3.685 1.00 95.75 135 THR A O 1
ATOM 1111 N N . ALA A 1 136 ? 10.703 -9.373 -3.006 1.00 95.00 136 ALA A N 1
ATOM 1112 C CA . ALA A 1 136 ? 10.780 -8.761 -4.328 1.00 95.00 136 ALA A CA 1
ATOM 1113 C C . ALA A 1 136 ? 11.594 -9.628 -5.305 1.00 95.00 136 ALA A C 1
ATOM 1115 O O . ALA A 1 136 ? 11.116 -9.917 -6.400 1.00 95.00 136 ALA A O 1
ATOM 1116 N N . GLU A 1 137 ? 12.753 -10.144 -4.874 1.00 96.00 137 GLU A N 1
ATOM 1117 C CA . GLU A 1 137 ? 13.581 -11.054 -5.679 1.00 96.00 137 GLU A CA 1
ATOM 1118 C C . GLU A 1 137 ? 12.838 -12.352 -6.041 1.00 96.00 137 GLU A C 1
ATOM 1120 O O . GLU A 1 137 ? 12.904 -12.800 -7.184 1.00 96.00 137 GLU A O 1
ATOM 1125 N N . ASN A 1 138 ? 12.081 -12.928 -5.101 1.00 97.00 138 ASN A N 1
ATOM 1126 C CA . ASN A 1 138 ? 11.298 -14.145 -5.330 1.00 97.00 138 ASN A CA 1
ATOM 1127 C C . ASN A 1 138 ? 10.151 -13.938 -6.330 1.00 97.00 138 ASN A C 1
ATOM 1129 O O . ASN A 1 138 ? 9.842 -14.847 -7.099 1.00 97.00 138 ASN A O 1
ATOM 1133 N N . VAL A 1 139 ? 9.504 -12.769 -6.300 1.00 94.31 139 VAL A N 1
ATOM 1134 C CA . VAL A 1 139 ? 8.417 -12.416 -7.231 1.00 94.31 139 VAL A CA 1
ATOM 1135 C C . VAL A 1 139 ? 8.974 -11.960 -8.589 1.00 94.31 139 VAL A C 1
ATOM 1137 O O . VAL A 1 139 ? 8.279 -12.055 -9.597 1.00 94.31 139 VAL A O 1
ATOM 1140 N N . GLY A 1 140 ? 10.243 -11.542 -8.643 1.00 94.94 140 GLY A N 1
ATOM 1141 C CA . GLY A 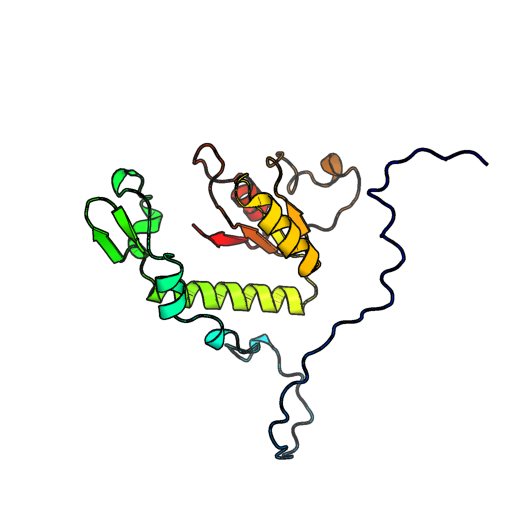1 140 ? 10.889 -11.011 -9.846 1.00 94.94 140 GLY A CA 1
ATOM 1142 C C . GLY A 1 140 ? 10.633 -9.518 -10.077 1.00 94.94 140 GLY A C 1
ATOM 1143 O O . GLY A 1 140 ? 10.806 -9.043 -11.195 1.00 94.94 140 GLY A O 1
ATOM 1144 N N . GLU A 1 141 ? 10.232 -8.793 -9.033 1.00 96.19 141 GLU A N 1
ATOM 1145 C CA . GLU A 1 141 ? 9.938 -7.354 -9.049 1.00 96.19 141 GLU A CA 1
ATOM 1146 C C . GLU A 1 141 ? 11.032 -6.560 -8.318 1.00 96.19 141 GLU A C 1
ATOM 1148 O O . GLU A 1 141 ? 11.949 -7.121 -7.711 1.00 96.19 141 GLU A O 1
ATOM 1153 N N . TYR A 1 142 ? 10.954 -5.230 -8.358 1.00 95.75 142 TYR A N 1
ATOM 1154 C CA . TYR A 1 142 ? 12.015 -4.368 -7.838 1.00 95.75 142 TYR A CA 1
ATOM 1155 C C . TYR A 1 142 ? 11.747 -3.921 -6.402 1.00 95.75 142 TYR A C 1
ATOM 1157 O O . TYR A 1 142 ? 10.618 -3.624 -6.023 1.00 95.75 142 TYR A O 1
ATOM 1165 N N . SER A 1 143 ? 12.806 -3.773 -5.605 1.00 95.62 143 SER A N 1
ATOM 1166 C CA . SER A 1 143 ? 12.727 -3.192 -4.262 1.00 95.62 143 SER A CA 1
ATOM 1167 C C . SER A 1 143 ? 13.701 -2.035 -4.079 1.00 95.62 143 SER A C 1
ATOM 1169 O O . SER A 1 143 ? 14.882 -2.141 -4.409 1.00 95.62 143 SER A O 1
ATOM 1171 N N . TYR A 1 144 ? 13.225 -0.957 -3.465 1.00 93.81 144 TYR A N 1
ATOM 1172 C CA . TYR A 1 144 ? 14.017 0.156 -2.971 1.00 93.81 144 TYR A CA 1
ATOM 1173 C C . TYR A 1 144 ? 13.910 0.210 -1.446 1.00 93.81 144 TYR A C 1
ATOM 1175 O O . TYR A 1 144 ? 12.962 0.767 -0.884 1.00 93.81 144 TYR A O 1
ATOM 1183 N N . CYS A 1 145 ? 14.901 -0.368 -0.763 1.00 90.81 145 CYS A N 1
ATOM 1184 C CA . CYS A 1 145 ? 14.926 -0.395 0.701 1.00 90.81 145 CYS A CA 1
ATOM 1185 C C . CYS A 1 145 ? 15.993 0.497 1.350 1.00 90.81 145 CYS A C 1
ATOM 1187 O O . CYS A 1 145 ? 16.152 0.535 2.573 1.00 90.81 145 CYS A O 1
ATOM 1189 N N . ARG A 1 146 ? 16.748 1.237 0.536 1.00 88.00 146 ARG A N 1
ATOM 1190 C CA . ARG A 1 146 ? 17.752 2.189 1.020 1.00 88.00 146 ARG A CA 1
ATOM 1191 C C . ARG A 1 146 ? 17.096 3.511 1.413 1.00 88.00 146 ARG A C 1
ATOM 1193 O O . ARG A 1 146 ? 15.904 3.730 1.213 1.00 88.00 146 ARG A O 1
ATOM 1200 N N . LYS A 1 147 ? 17.883 4.411 2.008 1.00 87.88 147 LYS A N 1
ATOM 1201 C CA . LYS A 1 147 ? 17.435 5.784 2.258 1.00 87.88 147 LYS A CA 1
ATOM 1202 C C . LYS A 1 147 ? 17.017 6.402 0.924 1.00 87.88 147 LYS A C 1
ATOM 1204 O O . LYS A 1 147 ? 17.830 6.433 0.013 1.00 87.88 147 LYS A O 1
ATOM 1209 N N . TRP A 1 148 ? 15.786 6.902 0.848 1.00 90.75 148 TRP A N 1
ATOM 1210 C CA . TRP A 1 148 ? 15.280 7.571 -0.347 1.00 90.75 148 TRP A CA 1
ATOM 1211 C C . TRP A 1 148 ? 16.102 8.812 -0.668 1.00 90.75 148 TRP A C 1
ATOM 1213 O O . TRP A 1 148 ? 16.128 9.774 0.107 1.00 90.75 148 TRP A O 1
ATOM 1223 N N . GLU A 1 149 ? 16.773 8.772 -1.810 1.00 88.00 149 GLU A N 1
ATOM 1224 C CA . GLU A 1 149 ? 17.447 9.926 -2.384 1.00 88.00 149 GLU A CA 1
ATOM 1225 C C . GLU A 1 149 ? 16.426 10.765 -3.159 1.00 88.00 149 GLU A C 1
ATOM 1227 O O . GLU A 1 149 ? 15.562 10.249 -3.867 1.00 88.00 149 GLU A O 1
ATOM 1232 N N . GLY A 1 150 ? 16.463 12.083 -2.969 1.00 87.75 150 GLY A N 1
ATOM 1233 C CA . GLY A 1 150 ? 15.590 12.975 -3.726 1.00 87.75 150 GLY A CA 1
ATOM 1234 C C . GLY A 1 150 ? 15.959 12.931 -5.208 1.00 87.75 150 GLY A C 1
ATOM 1235 O O . GLY A 1 150 ? 17.137 12.896 -5.540 1.00 87.75 150 GLY A O 1
ATOM 1236 N N . GLY A 1 151 ? 14.960 12.956 -6.090 1.00 87.56 151 GLY A N 1
ATOM 1237 C CA . GLY A 1 151 ? 15.193 12.967 -7.537 1.00 87.56 151 GLY A CA 1
ATOM 1238 C C . GLY A 1 151 ? 15.083 11.609 -8.226 1.00 87.56 151 GLY A C 1
ATOM 1239 O O . GLY A 1 151 ? 15.068 11.590 -9.447 1.00 87.56 151 GLY A O 1
ATOM 1240 N N . VAL A 1 152 ? 14.903 10.501 -7.492 1.00 91.69 152 VAL A N 1
ATOM 1241 C CA . VAL A 1 152 ? 14.779 9.148 -8.082 1.00 91.69 152 VAL A CA 1
ATOM 1242 C C . VAL A 1 152 ? 13.683 9.068 -9.153 1.00 91.69 152 VAL A C 1
ATOM 1244 O O . VAL A 1 152 ? 13.880 8.436 -10.186 1.00 91.69 152 VAL A O 1
ATOM 1247 N N . PHE A 1 153 ? 12.542 9.730 -8.940 1.00 93.19 153 PHE A N 1
ATOM 1248 C CA . PHE A 1 153 ? 11.460 9.781 -9.932 1.00 93.19 153 PHE A CA 1
ATOM 1249 C C . PHE A 1 153 ? 11.441 11.072 -10.749 1.00 93.19 153 PHE A C 1
ATOM 1251 O O . PHE A 1 153 ? 11.188 11.035 -11.946 1.00 93.19 153 PHE A O 1
ATOM 1258 N N . THR A 1 154 ? 11.696 12.217 -10.113 1.00 93.19 154 THR A N 1
ATOM 1259 C CA . THR A 1 154 ? 11.549 13.528 -10.765 1.00 93.19 154 THR A CA 1
ATOM 1260 C C . THR A 1 154 ? 12.748 13.919 -11.624 1.00 93.19 154 THR A C 1
ATOM 1262 O O . THR A 1 154 ? 12.600 14.760 -12.499 1.00 93.19 154 THR A O 1
ATOM 1265 N N . ASN A 1 155 ? 13.930 13.362 -11.349 1.00 92.38 155 ASN A N 1
ATOM 1266 C CA . ASN A 1 155 ? 15.164 13.606 -12.093 1.00 92.38 155 ASN A CA 1
ATOM 1267 C C . ASN A 1 155 ? 15.891 12.282 -12.389 1.00 92.38 155 ASN A C 1
ATOM 1269 O O . ASN A 1 155 ? 17.074 12.110 -12.096 1.00 92.38 155 ASN A O 1
ATOM 1273 N N . SER A 1 156 ? 15.146 11.308 -12.913 1.00 91.50 156 SER A N 1
ATOM 1274 C CA . SER A 1 156 ? 15.663 9.964 -13.173 1.00 91.50 156 SER A CA 1
ATOM 1275 C C . SER A 1 156 ? 16.816 9.964 -14.182 1.00 91.50 156 SER A C 1
ATOM 1277 O O . SER A 1 156 ? 17.760 9.199 -14.006 1.00 91.50 156 SER A O 1
ATOM 1279 N N . SER A 1 157 ? 16.795 10.848 -15.183 1.00 90.44 157 SER A N 1
ATOM 1280 C CA . SER A 1 157 ? 17.860 10.955 -16.188 1.00 90.44 157 SER A CA 1
ATOM 1281 C C . SER A 1 157 ? 19.220 11.277 -15.576 1.00 90.44 157 SER A C 1
ATOM 1283 O O . SER A 1 157 ? 20.214 10.667 -15.957 1.00 90.44 157 SER A O 1
ATOM 1285 N N . ASP A 1 158 ? 19.274 12.184 -14.598 1.00 90.69 158 ASP A N 1
ATOM 1286 C CA . ASP A 1 158 ? 20.540 12.564 -13.966 1.00 90.69 158 ASP A CA 1
ATOM 1287 C C . ASP A 1 158 ? 20.957 11.565 -12.888 1.00 90.69 158 ASP A C 1
ATOM 1289 O O . ASP A 1 158 ? 22.145 11.318 -12.713 1.00 90.69 158 ASP A O 1
ATOM 1293 N N . VAL A 1 159 ? 19.992 10.986 -12.164 1.00 90.44 159 VAL A N 1
ATOM 1294 C CA . VAL A 1 159 ? 20.268 10.009 -11.098 1.00 90.44 159 VAL A CA 1
ATOM 1295 C C . VAL A 1 159 ? 20.780 8.689 -11.673 1.00 90.44 159 VAL A C 1
ATOM 1297 O O . VAL A 1 159 ? 21.697 8.089 -11.113 1.00 90.44 159 VAL A O 1
ATOM 1300 N N . PHE A 1 160 ? 20.193 8.223 -12.776 1.00 89.25 160 PHE A N 1
ATOM 1301 C CA . PHE A 1 160 ? 20.571 6.958 -13.408 1.00 89.25 160 PHE A CA 1
ATOM 1302 C C . PHE A 1 160 ? 21.553 7.130 -14.573 1.00 89.25 160 PHE A C 1
ATOM 1304 O O . PHE A 1 160 ? 22.100 6.133 -15.037 1.00 89.25 160 PHE A O 1
ATOM 1311 N N . HIS A 1 161 ? 21.798 8.368 -15.020 1.00 89.81 161 HIS A N 1
ATOM 1312 C CA . HIS A 1 161 ? 22.624 8.706 -16.187 1.00 89.81 161 HIS A CA 1
ATOM 1313 C C . HIS A 1 161 ? 22.168 8.045 -17.501 1.00 89.81 161 HIS A C 1
ATOM 1315 O O . HIS A 1 161 ? 22.957 7.919 -18.437 1.00 89.81 161 HIS A O 1
ATOM 1321 N N . ASP A 1 162 ? 20.904 7.623 -17.575 1.00 90.25 162 ASP A N 1
ATOM 1322 C CA . ASP A 1 162 ? 20.326 6.937 -18.728 1.00 90.25 162 ASP A CA 1
ATOM 1323 C C . ASP A 1 162 ? 18.810 7.190 -18.812 1.00 90.25 162 ASP A C 1
ATOM 1325 O O . ASP A 1 162 ? 18.168 7.618 -17.845 1.00 90.25 162 ASP A O 1
ATOM 1329 N N . SER A 1 163 ? 18.219 6.912 -19.973 1.00 89.19 163 SER A N 1
ATOM 1330 C CA . SER A 1 163 ? 16.770 6.880 -20.140 1.00 89.19 163 SER A CA 1
ATOM 1331 C C . SER A 1 163 ? 16.197 5.627 -19.474 1.00 89.19 163 SER A C 1
ATOM 1333 O O . SER A 1 163 ? 16.356 4.512 -19.968 1.00 89.19 163 SER A O 1
ATOM 1335 N N . VAL A 1 164 ? 15.521 5.809 -18.339 1.00 93.19 164 VAL A N 1
ATOM 1336 C CA . VAL A 1 164 ? 14.964 4.709 -17.538 1.00 93.19 164 VAL A CA 1
ATOM 1337 C C . VAL A 1 164 ? 13.440 4.723 -17.585 1.00 93.19 164 VAL A C 1
ATOM 1339 O O . VAL A 1 164 ? 12.808 5.774 -17.465 1.00 93.19 164 VAL A O 1
ATOM 1342 N N . ARG A 1 165 ? 12.833 3.537 -17.712 1.00 93.69 165 ARG A N 1
ATOM 1343 C CA . ARG A 1 165 ? 11.388 3.355 -17.528 1.00 93.69 165 ARG A CA 1
ATOM 1344 C C . ARG A 1 165 ? 11.052 3.407 -16.035 1.00 93.69 165 ARG A C 1
ATOM 1346 O O . ARG A 1 165 ? 11.572 2.616 -15.253 1.00 93.69 165 ARG A O 1
ATOM 1353 N N . LEU A 1 166 ? 10.184 4.340 -15.656 1.00 94.75 166 LEU A N 1
ATOM 1354 C CA . LEU A 1 166 ? 9.693 4.488 -14.285 1.00 94.75 166 LEU A CA 1
ATOM 1355 C C . LEU A 1 166 ? 8.725 3.354 -13.902 1.00 94.75 166 LEU A C 1
ATOM 1357 O O . LEU A 1 166 ? 8.156 2.718 -14.792 1.00 94.75 166 LEU A O 1
ATOM 1361 N N . PRO A 1 167 ? 8.541 3.086 -12.595 1.00 96.62 167 PRO A N 1
ATOM 1362 C CA . PRO A 1 167 ? 7.584 2.086 -12.146 1.00 96.62 167 PRO A CA 1
ATOM 1363 C C . PRO A 1 167 ? 6.147 2.520 -12.441 1.00 96.62 167 PRO A C 1
ATOM 1365 O O . PRO A 1 167 ? 5.802 3.692 -12.300 1.00 96.62 167 PRO A O 1
ATOM 1368 N N . ASP A 1 168 ? 5.309 1.547 -12.789 1.00 97.19 168 ASP A N 1
ATOM 1369 C CA . ASP A 1 168 ? 3.880 1.752 -13.034 1.00 97.19 168 ASP A CA 1
ATOM 1370 C C . ASP A 1 168 ? 3.073 1.673 -11.725 1.00 97.19 168 ASP A C 1
ATOM 1372 O O . ASP A 1 168 ? 1.949 2.164 -11.658 1.00 97.19 168 ASP A O 1
ATOM 1376 N N . LEU A 1 169 ? 3.648 1.072 -10.675 1.00 97.50 169 LEU A N 1
ATOM 1377 C CA . LEU A 1 169 ? 3.074 0.976 -9.335 1.00 97.50 169 LEU A CA 1
ATOM 1378 C C . LEU A 1 169 ? 4.153 1.082 -8.267 1.00 97.50 169 LEU A C 1
ATOM 1380 O O . LEU A 1 169 ? 5.190 0.421 -8.346 1.00 97.50 169 LEU A O 1
ATOM 1384 N N . VAL A 1 170 ? 3.862 1.834 -7.207 1.00 97.19 170 VAL A N 1
ATOM 1385 C CA . VAL A 1 170 ? 4.696 1.847 -6.002 1.00 97.19 170 VAL A CA 1
ATOM 1386 C C . VAL A 1 170 ? 3.937 1.220 -4.837 1.00 97.19 170 VAL A C 1
ATOM 1388 O O . VAL A 1 170 ? 2.861 1.685 -4.459 1.00 97.19 170 VAL A O 1
ATOM 1391 N N . LEU A 1 171 ? 4.530 0.183 -4.247 1.00 96.81 171 LEU A N 1
ATOM 1392 C CA . LEU A 1 171 ? 4.052 -0.486 -3.041 1.00 96.81 171 LEU A CA 1
ATOM 1393 C C . LEU A 1 171 ? 4.817 0.026 -1.819 1.00 96.81 171 LEU A C 1
ATOM 1395 O O . LEU A 1 171 ? 5.994 -0.275 -1.635 1.00 96.81 171 LEU A O 1
ATOM 1399 N N . LEU A 1 172 ? 4.150 0.795 -0.964 1.00 95.25 172 LEU A N 1
ATOM 1400 C CA . LEU A 1 172 ? 4.711 1.374 0.255 1.00 95.25 172 LEU A CA 1
ATOM 1401 C C . LEU A 1 172 ? 4.323 0.534 1.469 1.00 95.25 172 LEU A C 1
ATOM 1403 O O . LEU A 1 172 ? 3.232 0.668 2.015 1.00 95.25 172 LEU A O 1
ATOM 1407 N N . LEU A 1 173 ? 5.245 -0.296 1.948 1.00 93.38 173 LEU A N 1
ATOM 1408 C CA . LEU A 1 173 ? 5.009 -1.089 3.162 1.00 93.38 173 LEU A CA 1
ATOM 1409 C C . LEU A 1 173 ? 5.050 -0.236 4.444 1.00 93.38 173 LEU A C 1
ATOM 1411 O O . LEU A 1 173 ? 4.561 -0.656 5.486 1.00 93.38 173 LEU A O 1
ATOM 1415 N N . SER A 1 174 ? 5.651 0.954 4.374 1.00 91.69 174 SER A N 1
ATOM 1416 C CA . SER A 1 174 ? 5.609 1.976 5.421 1.00 91.69 174 SER A CA 1
ATOM 1417 C C . SER A 1 174 ? 5.515 3.343 4.764 1.00 91.69 174 SER A C 1
ATOM 1419 O O . SER A 1 174 ? 6.399 3.722 3.992 1.00 91.69 174 SER A O 1
ATOM 1421 N N . THR A 1 175 ? 4.471 4.101 5.088 1.00 92.38 175 THR A N 1
ATOM 1422 C CA . THR A 1 175 ? 4.309 5.490 4.625 1.00 92.38 175 THR A CA 1
ATOM 1423 C C . THR A 1 175 ? 5.211 6.465 5.374 1.00 92.38 175 THR A C 1
ATOM 1425 O O . THR A 1 175 ? 5.504 7.545 4.862 1.00 92.38 175 THR A O 1
ATOM 1428 N N . CYS A 1 176 ? 5.693 6.088 6.559 1.00 90.81 176 CYS A N 1
ATOM 1429 C CA . CYS A 1 176 ? 6.588 6.893 7.379 1.00 90.81 176 CYS A CA 1
ATOM 1430 C C . CYS A 1 176 ? 8.053 6.473 7.221 1.00 90.81 176 CYS A C 1
ATOM 1432 O O . CYS A 1 176 ? 8.382 5.299 7.026 1.00 90.81 176 CYS A O 1
ATOM 1434 N N . ASN A 1 177 ? 8.947 7.451 7.357 1.00 89.19 177 ASN A N 1
ATOM 1435 C CA . ASN A 1 177 ? 10.381 7.226 7.490 1.00 89.19 177 ASN A CA 1
ATOM 1436 C C . ASN A 1 177 ? 10.779 6.932 8.949 1.00 89.19 177 ASN A C 1
ATOM 1438 O O . ASN A 1 177 ? 9.962 6.985 9.865 1.00 89.19 177 ASN A O 1
ATOM 1442 N N . SER A 1 178 ? 12.071 6.686 9.191 1.00 86.88 178 SER A N 1
ATOM 1443 C CA . SER A 1 178 ? 12.603 6.415 10.540 1.00 86.88 178 SER A CA 1
ATOM 1444 C C . SER A 1 178 ? 12.451 7.572 11.543 1.00 86.88 178 SER A C 1
ATOM 1446 O O . SER A 1 178 ? 12.716 7.378 12.723 1.00 86.88 178 SER A O 1
ATOM 1448 N N . ILE A 1 179 ? 12.066 8.768 11.088 1.00 89.56 179 ILE A N 1
ATOM 1449 C CA . ILE A 1 179 ? 11.864 9.982 11.899 1.00 89.56 179 ILE A CA 1
ATOM 1450 C C . ILE A 1 179 ? 10.356 10.319 11.958 1.00 89.56 179 ILE A C 1
ATOM 1452 O O . ILE A 1 179 ? 9.973 11.455 12.223 1.00 89.56 179 ILE A O 1
ATOM 1456 N N . SER A 1 180 ? 9.482 9.350 11.661 1.00 87.81 180 SER A N 1
ATOM 1457 C CA . SER A 1 180 ? 8.017 9.499 11.676 1.00 87.81 180 SER A CA 1
ATOM 1458 C C . SER A 1 180 ? 7.487 10.647 10.809 1.00 87.81 180 SER A C 1
ATOM 1460 O O . SER A 1 180 ? 6.441 11.226 11.089 1.00 87.81 180 SER A O 1
ATOM 1462 N N . ARG A 1 181 ? 8.215 11.002 9.747 1.00 91.00 181 ARG A N 1
ATOM 1463 C CA . ARG A 1 181 ? 7.749 11.925 8.706 1.00 91.00 181 ARG A CA 1
ATOM 1464 C C . ARG A 1 181 ? 7.246 11.125 7.509 1.00 91.00 181 ARG A C 1
ATOM 1466 O O . ARG A 1 181 ? 7.774 10.037 7.262 1.00 91.00 181 ARG A O 1
ATOM 1473 N N . PRO A 1 182 ? 6.301 11.669 6.727 1.00 92.50 182 PRO A N 1
ATOM 1474 C CA . PRO A 1 182 ? 5.864 11.021 5.500 1.00 92.50 182 PRO A CA 1
ATOM 1475 C C . PRO A 1 182 ? 7.051 10.800 4.558 1.00 92.50 182 PRO A C 1
ATOM 1477 O O . PRO A 1 182 ? 7.922 11.662 4.398 1.00 92.50 182 PRO A O 1
ATOM 1480 N N . HIS A 1 183 ? 7.094 9.621 3.952 1.00 93.38 183 HIS A N 1
ATOM 1481 C CA . HIS A 1 183 ? 8.138 9.219 3.030 1.00 93.38 183 HIS A CA 1
ATOM 1482 C C . HIS A 1 183 ? 8.047 10.050 1.744 1.00 93.38 183 HIS A C 1
ATOM 1484 O O . HIS A 1 183 ? 6.988 10.160 1.124 1.00 93.38 183 HIS A O 1
ATOM 1490 N N . SER A 1 184 ? 9.168 10.626 1.306 1.00 93.00 184 SER A N 1
ATOM 1491 C CA . SER A 1 184 ? 9.219 11.499 0.124 1.00 93.00 184 SER A CA 1
ATOM 1492 C C . SER A 1 184 ? 8.776 10.805 -1.164 1.00 93.00 184 SER A C 1
ATOM 1494 O O . SER A 1 184 ? 8.230 11.476 -2.034 1.00 93.00 184 SER A O 1
ATOM 1496 N N . ALA A 1 185 ? 8.919 9.476 -1.256 1.00 93.75 185 ALA A N 1
ATOM 1497 C CA . ALA A 1 185 ? 8.425 8.706 -2.401 1.00 93.75 185 ALA A CA 1
ATOM 1498 C C . ALA A 1 185 ? 6.919 8.874 -2.641 1.00 93.75 185 ALA A C 1
ATOM 1500 O O . ALA A 1 185 ? 6.514 8.864 -3.793 1.00 93.75 185 ALA A O 1
ATOM 1501 N N . VAL A 1 186 ? 6.098 9.083 -1.601 1.00 94.81 186 VAL A N 1
ATOM 1502 C CA . VAL A 1 186 ? 4.650 9.331 -1.768 1.00 94.81 186 VAL A CA 1
ATOM 1503 C C . VAL A 1 186 ? 4.430 10.602 -2.585 1.00 94.81 186 VAL A C 1
ATOM 1505 O O . VAL A 1 186 ? 3.692 10.621 -3.565 1.00 94.81 186 VAL A O 1
ATOM 1508 N N . ARG A 1 187 ? 5.128 11.675 -2.202 1.00 94.88 187 ARG A N 1
ATOM 1509 C CA . ARG A 1 187 ? 5.055 12.970 -2.881 1.00 94.88 187 ARG A CA 1
ATOM 1510 C C . ARG A 1 187 ? 5.622 12.890 -4.295 1.00 94.88 187 ARG A C 1
ATOM 1512 O O . ARG A 1 187 ? 5.059 13.481 -5.209 1.00 94.88 187 ARG A O 1
ATOM 1519 N N . ASP A 1 188 ? 6.754 12.216 -4.461 1.00 95.56 188 ASP A N 1
ATOM 1520 C CA . ASP A 1 188 ? 7.436 12.137 -5.749 1.00 95.56 188 ASP A CA 1
ATOM 1521 C C . ASP A 1 188 ? 6.652 11.241 -6.732 1.00 95.56 188 ASP A C 1
ATOM 1523 O O . ASP A 1 188 ? 6.521 11.605 -7.897 1.00 95.56 188 ASP A O 1
ATOM 1527 N N . ALA A 1 189 ? 6.041 10.146 -6.264 1.00 95.94 189 ALA A N 1
ATOM 1528 C CA . ALA A 1 189 ? 5.129 9.317 -7.056 1.00 95.94 189 ALA A CA 1
ATOM 1529 C C . ALA A 1 189 ? 3.883 10.104 -7.486 1.00 95.94 189 ALA A C 1
ATOM 1531 O O . ALA A 1 189 ? 3.531 10.094 -8.663 1.00 95.94 189 ALA A O 1
ATOM 1532 N N . ALA A 1 190 ? 3.282 10.870 -6.567 1.00 96.25 190 ALA A N 1
ATOM 1533 C CA . ALA A 1 190 ? 2.137 11.724 -6.877 1.00 96.25 190 ALA A CA 1
ATOM 1534 C C . ALA A 1 190 ? 2.462 12.780 -7.950 1.00 96.25 190 ALA A C 1
ATOM 1536 O O . ALA A 1 190 ? 1.653 13.019 -8.842 1.00 96.25 190 ALA A O 1
ATOM 1537 N N . LYS A 1 191 ? 3.661 13.381 -7.911 1.00 96.56 191 LYS A N 1
ATOM 1538 C CA . LYS A 1 191 ? 4.120 14.327 -8.946 1.00 96.56 191 LYS A CA 1
ATOM 1539 C C . LYS A 1 191 ? 4.263 13.681 -10.323 1.00 96.56 191 LYS A C 1
ATOM 1541 O O . LYS A 1 191 ? 4.012 14.346 -11.321 1.00 96.56 191 LYS A O 1
ATOM 1546 N N . MET A 1 192 ? 4.668 12.415 -10.365 1.00 96.00 192 MET A N 1
ATOM 1547 C CA . MET A 1 192 ? 4.862 11.658 -11.603 1.00 96.00 192 MET A CA 1
ATOM 1548 C C . MET A 1 192 ? 3.611 10.886 -12.041 1.00 96.00 192 MET A C 1
ATOM 1550 O O . MET A 1 192 ? 3.682 10.127 -13.001 1.00 96.00 192 MET A O 1
ATOM 1554 N N . LEU A 1 193 ? 2.474 11.079 -11.357 1.00 96.44 193 LEU A N 1
ATOM 1555 C CA . LEU A 1 193 ? 1.208 10.381 -11.613 1.00 96.44 193 LEU A CA 1
ATOM 1556 C C . LEU A 1 193 ? 1.324 8.849 -11.524 1.00 96.44 193 LEU A C 1
ATOM 1558 O O . LEU A 1 193 ? 0.583 8.122 -12.183 1.00 96.44 193 LEU A O 1
ATOM 1562 N N . ILE A 1 194 ? 2.238 8.359 -10.684 1.00 97.12 194 ILE A N 1
ATOM 1563 C CA . ILE A 1 194 ? 2.407 6.930 -10.430 1.00 97.12 194 ILE A CA 1
ATOM 1564 C C . ILE A 1 194 ? 1.457 6.535 -9.292 1.00 97.12 194 ILE A C 1
ATOM 1566 O O . ILE A 1 194 ? 1.538 7.127 -8.208 1.00 97.12 194 ILE A O 1
ATOM 1570 N N . PRO A 1 195 ? 0.556 5.557 -9.491 1.00 97.50 195 PRO A N 1
ATOM 1571 C CA . PRO A 1 195 ? -0.337 5.104 -8.439 1.00 97.50 195 PRO A CA 1
ATOM 1572 C C . PRO A 1 195 ? 0.452 4.440 -7.306 1.00 97.50 195 PRO A C 1
ATOM 1574 O O . PRO A 1 195 ? 1.421 3.706 -7.520 1.00 97.50 195 PRO A O 1
ATOM 1577 N N . THR A 1 196 ? 0.009 4.692 -6.077 1.00 97.12 196 THR A N 1
ATOM 1578 C CA . THR A 1 196 ? 0.643 4.161 -4.871 1.00 97.12 196 THR A CA 1
ATOM 1579 C C . THR A 1 196 ? -0.349 3.350 -4.060 1.00 97.12 196 THR A C 1
ATOM 1581 O O . THR A 1 196 ? -1.426 3.844 -3.733 1.00 97.12 196 THR A O 1
ATOM 1584 N N . VAL A 1 197 ? 0.045 2.146 -3.671 1.00 97.50 197 VAL A N 1
ATOM 1585 C CA . VAL A 1 197 ? -0.665 1.326 -2.686 1.00 97.50 197 VAL A CA 1
ATOM 1586 C C . VAL A 1 197 ? 0.234 1.217 -1.467 1.00 97.50 197 VAL A C 1
ATOM 1588 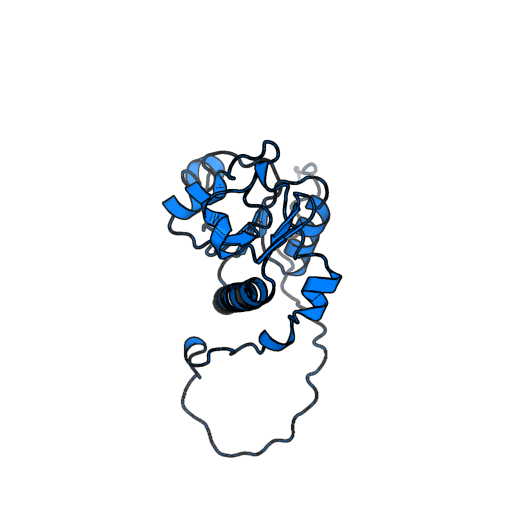O O . VAL A 1 197 ? 1.434 0.989 -1.606 1.00 97.50 197 VAL A O 1
ATOM 1591 N N . GLY A 1 198 ? -0.303 1.391 -0.264 1.00 95.00 198 GLY A N 1
ATOM 1592 C CA . GLY A 1 198 ? 0.528 1.287 0.926 1.00 95.00 198 GLY A CA 1
ATOM 1593 C C . GLY A 1 198 ? -0.225 1.061 2.220 1.00 95.00 198 GLY A C 1
ATOM 1594 O O . GLY A 1 198 ? -1.421 1.324 2.317 1.00 95.00 198 GLY A O 1
ATOM 1595 N N . CYS A 1 199 ? 0.520 0.588 3.213 1.00 92.00 199 CYS A N 1
ATOM 1596 C CA . CYS A 1 199 ? 0.044 0.383 4.575 1.00 92.00 199 CYS A CA 1
ATOM 1597 C C . CYS A 1 199 ? 0.328 1.648 5.394 1.00 92.00 199 CYS A C 1
ATOM 1599 O O . CYS A 1 199 ? 1.488 2.064 5.503 1.00 92.00 199 CYS A O 1
ATOM 1601 N N . SER A 1 200 ? -0.731 2.270 5.918 1.00 87.19 200 SER A N 1
ATOM 1602 C CA . SER A 1 200 ? -0.671 3.512 6.707 1.00 87.19 200 SER A CA 1
ATOM 1603 C C . SER A 1 200 ? -0.888 3.268 8.189 1.00 87.19 200 SER A C 1
ATOM 1605 O O . SER A 1 200 ? -1.672 2.353 8.517 1.00 87.19 200 SER A O 1
#

pLDDT: mean 81.87, std 23.57, range [25.83, 97.88]